Protein AF-A0A5J4RDK6-F1 (afdb_monomer_lite)

Structure (mmCIF, N/CA/C/O backbone):
data_AF-A0A5J4RDK6-F1
#
_entry.id   AF-A0A5J4RDK6-F1
#
loop_
_atom_site.group_PDB
_atom_site.id
_atom_site.type_symbol
_atom_site.label_atom_id
_atom_site.label_alt_id
_atom_site.label_comp_id
_atom_site.label_asym_id
_atom_site.label_entity_id
_atom_site.label_seq_id
_atom_site.pdbx_PDB_ins_code
_atom_site.Cartn_x
_atom_site.Cartn_y
_atom_site.Cartn_z
_atom_site.occupancy
_atom_site.B_iso_or_equiv
_atom_site.auth_seq_id
_atom_site.auth_comp_id
_atom_site.auth_asym_id
_atom_site.auth_atom_id
_atom_site.pdbx_PDB_model_num
ATOM 1 N N . MET A 1 1 ? -30.315 19.083 42.823 1.00 44.56 1 MET A N 1
ATOM 2 C CA . MET A 1 1 ? -30.381 17.693 42.323 1.00 44.56 1 MET A CA 1
ATOM 3 C C . MET A 1 1 ? -30.372 17.763 40.810 1.00 44.56 1 MET A C 1
ATOM 5 O O . MET A 1 1 ? -31.377 18.148 40.230 1.00 44.56 1 MET A O 1
ATOM 9 N N . GLN A 1 2 ? -29.218 17.539 40.188 1.00 46.56 2 GLN A N 1
ATOM 10 C CA . GLN A 1 2 ? -29.089 17.589 38.734 1.00 46.56 2 GLN A CA 1
ATOM 11 C C . GLN A 1 2 ? -29.606 16.255 38.181 1.00 46.56 2 GLN A C 1
ATOM 13 O O . GLN A 1 2 ? -29.149 15.194 38.602 1.00 46.56 2 GLN A O 1
ATOM 18 N N . LEU A 1 3 ? -30.628 16.302 37.327 1.00 51.19 3 LEU A N 1
ATOM 19 C CA . LEU A 1 3 ? -31.161 15.128 36.639 1.00 51.19 3 LEU A CA 1
ATOM 20 C C . LEU A 1 3 ? -30.128 14.683 35.597 1.00 51.19 3 LEU A C 1
ATOM 22 O O . LEU A 1 3 ? -30.128 15.175 34.477 1.00 51.19 3 LEU A O 1
ATOM 26 N N . ALA A 1 4 ? -29.213 13.799 35.988 1.00 56.88 4 ALA A N 1
ATOM 27 C CA . ALA A 1 4 ? -28.381 13.076 35.036 1.00 56.88 4 ALA A CA 1
ATOM 28 C C . ALA A 1 4 ? -29.213 11.920 34.453 1.00 56.88 4 ALA A C 1
ATOM 30 O O . ALA A 1 4 ? -29.606 11.001 35.184 1.00 56.88 4 ALA A O 1
ATOM 31 N N . GLU A 1 5 ? -29.513 12.002 33.157 1.00 59.97 5 GLU A N 1
ATOM 32 C CA . GLU A 1 5 ? -30.155 10.957 32.354 1.00 59.97 5 GLU A CA 1
ATOM 33 C C . GLU A 1 5 ? -29.170 9.796 32.150 1.00 59.97 5 GLU A C 1
ATOM 35 O O . GLU A 1 5 ? -28.528 9.674 31.115 1.00 59.97 5 GLU A O 1
ATOM 40 N N . LYS A 1 6 ? -28.988 8.961 33.177 1.00 59.84 6 LYS A N 1
ATOM 41 C CA . LYS A 1 6 ? -28.231 7.710 33.040 1.00 59.84 6 LYS A CA 1
ATOM 42 C C . LYS A 1 6 ? -29.154 6.629 32.488 1.00 59.84 6 LYS A C 1
ATOM 44 O O . LYS A 1 6 ? -30.172 6.334 33.121 1.00 59.84 6 LYS A O 1
ATOM 49 N N . ILE A 1 7 ? -28.791 6.015 31.360 1.00 62.56 7 ILE A N 1
ATOM 50 C CA . ILE A 1 7 ? -29.571 4.936 30.724 1.00 62.56 7 ILE A CA 1
ATOM 51 C C . ILE A 1 7 ? -29.775 3.760 31.691 1.00 62.56 7 ILE A C 1
ATOM 53 O O . ILE A 1 7 ? -30.868 3.199 31.756 1.00 62.56 7 ILE A O 1
ATOM 57 N N . SER A 1 8 ? -28.791 3.487 32.555 1.00 62.09 8 SER A N 1
ATOM 58 C CA . SER A 1 8 ? -28.865 2.469 33.613 1.00 62.09 8 SER A CA 1
ATOM 59 C C . SER A 1 8 ? -30.068 2.599 34.561 1.00 62.09 8 SER A C 1
ATOM 61 O O . SER A 1 8 ? -30.446 1.627 35.210 1.00 62.09 8 SER A O 1
ATOM 63 N N . ARG A 1 9 ? -30.705 3.775 34.640 1.00 63.72 9 ARG A N 1
ATOM 64 C CA . ARG A 1 9 ? -31.879 4.022 35.495 1.00 63.72 9 ARG A CA 1
ATOM 65 C C . ARG A 1 9 ? -33.208 3.642 34.844 1.00 63.72 9 ARG A C 1
ATOM 67 O O . ARG A 1 9 ? -34.232 3.680 35.524 1.00 63.72 9 ARG A O 1
ATOM 74 N N . TYR A 1 10 ? -33.212 3.294 33.561 1.00 67.31 10 TYR A N 1
ATOM 75 C CA . TYR A 1 10 ? -34.417 2.960 32.812 1.00 67.31 10 TYR A CA 1
ATOM 76 C C . TYR A 1 10 ? -34.466 1.454 32.543 1.00 67.31 10 TYR A C 1
ATOM 78 O O . TYR A 1 10 ? -34.128 0.991 31.458 1.00 67.31 10 TYR A O 1
ATOM 86 N N . GLU A 1 11 ? -34.930 0.686 33.534 1.00 66.75 11 GLU A N 1
ATOM 87 C CA . GLU A 1 11 ? -35.087 -0.780 33.458 1.00 66.75 11 GLU A CA 1
ATOM 88 C C . GLU A 1 11 ? -35.824 -1.233 32.187 1.00 66.75 11 GLU A C 1
ATOM 90 O O . GLU A 1 11 ? -35.453 -2.229 31.571 1.00 66.75 11 GLU A O 1
ATOM 95 N N . VAL A 1 12 ? -36.816 -0.457 31.736 1.00 68.31 12 VAL A N 1
ATOM 96 C CA . VAL A 1 12 ? -37.545 -0.726 30.489 1.00 68.31 12 VAL A CA 1
ATOM 97 C C . VAL A 1 12 ? -36.615 -0.691 29.278 1.00 68.31 12 VAL A C 1
ATOM 99 O O . VAL A 1 12 ? -36.682 -1.596 28.462 1.00 68.31 12 VAL A O 1
ATOM 102 N N . LEU A 1 13 ? -35.719 0.295 29.159 1.00 65.56 13 LEU A N 1
ATOM 103 C CA . LEU A 1 13 ? -34.784 0.372 28.027 1.00 65.56 13 LEU A CA 1
ATOM 104 C C . LEU A 1 13 ? -33.792 -0.798 28.035 1.00 65.56 13 LEU A C 1
ATOM 106 O O . LEU A 1 13 ? -33.527 -1.365 26.980 1.00 65.56 13 LEU A O 1
ATOM 110 N N . ASN A 1 14 ? -33.336 -1.211 29.221 1.00 64.50 14 ASN A N 1
ATOM 111 C CA . ASN A 1 14 ? -32.403 -2.332 29.380 1.00 64.50 14 ASN A CA 1
ATOM 112 C C . ASN A 1 14 ? -33.049 -3.710 29.146 1.00 64.50 14 ASN A C 1
ATOM 114 O O . ASN A 1 14 ? -32.341 -4.682 28.913 1.00 64.50 14 ASN A O 1
ATOM 118 N N . THR A 1 15 ? -34.380 -3.818 29.224 1.00 74.38 15 THR A N 1
ATOM 119 C CA . THR A 1 15 ? -35.121 -5.087 29.065 1.00 74.38 15 THR A CA 1
ATOM 120 C C . THR A 1 15 ? -35.936 -5.167 27.772 1.00 74.38 15 THR A C 1
ATOM 122 O O . THR A 1 15 ? -36.472 -6.225 27.448 1.00 74.38 15 THR A O 1
ATOM 125 N N . TYR A 1 16 ? -36.034 -4.071 27.011 1.00 73.00 16 TYR A N 1
ATOM 126 C CA . TYR A 1 16 ? -36.854 -3.992 25.797 1.00 73.00 16 TYR A CA 1
ATOM 127 C C . TYR A 1 16 ? -36.255 -4.744 24.599 1.00 73.00 16 TYR A C 1
ATOM 129 O O . TYR A 1 16 ? -36.970 -5.076 23.654 1.00 73.00 16 TYR A O 1
ATOM 137 N N . THR A 1 17 ? -34.943 -4.992 24.599 1.00 74.19 17 THR A N 1
ATOM 138 C CA . THR A 1 17 ? -34.217 -5.547 23.451 1.00 74.19 17 THR A CA 1
ATOM 139 C C . THR A 1 17 ? -32.909 -6.220 23.864 1.00 74.19 17 THR A C 1
ATOM 141 O O . THR A 1 17 ? -32.392 -5.963 24.944 1.00 74.19 17 THR A O 1
ATOM 144 N N . ASN A 1 18 ? -32.357 -7.044 22.967 1.00 79.31 18 ASN A N 1
ATOM 145 C CA . ASN A 1 18 ? -31.086 -7.755 23.147 1.00 79.31 18 ASN A CA 1
ATOM 146 C C . ASN A 1 18 ? -29.986 -7.279 22.172 1.00 79.31 18 ASN A C 1
ATOM 148 O O . ASN A 1 18 ? -28.971 -7.962 22.023 1.00 79.31 18 ASN A O 1
ATOM 152 N N . PHE A 1 19 ? -30.186 -6.174 21.440 1.00 82.25 19 PHE A N 1
ATOM 153 C CA . PHE A 1 19 ? -29.098 -5.600 20.636 1.00 82.25 19 PHE A CA 1
ATOM 154 C C . PHE A 1 19 ? -28.111 -4.862 21.545 1.00 82.25 19 PHE A C 1
ATOM 156 O O . PHE A 1 19 ? -28.526 -4.214 22.501 1.00 82.25 19 PHE A O 1
ATOM 163 N N . LYS A 1 20 ? -26.817 -4.929 21.218 1.00 87.81 20 LYS A N 1
ATOM 164 C CA . LYS A 1 20 ? -25.788 -4.138 21.900 1.00 87.81 20 LYS A CA 1
ATOM 165 C C . LYS A 1 20 ? -25.897 -2.672 21.499 1.00 87.81 20 LYS A C 1
ATOM 167 O O . LYS A 1 20 ? -25.919 -2.369 20.302 1.00 87.81 20 LYS A O 1
ATOM 172 N N . LEU A 1 21 ? -25.918 -1.766 22.469 1.00 89.31 21 LEU A N 1
ATOM 173 C CA . LEU A 1 21 ? -25.815 -0.337 22.209 1.00 89.31 21 LEU A CA 1
ATOM 174 C C . LEU A 1 21 ? -24.336 0.060 22.147 1.00 89.31 21 LEU A C 1
ATOM 176 O O . LEU A 1 21 ? -23.630 0.037 23.154 1.00 89.31 21 LEU A O 1
ATOM 180 N N . GLY A 1 22 ? -23.868 0.398 20.944 1.00 93.44 22 GLY A N 1
ATOM 181 C CA . GLY A 1 22 ? -22.464 0.714 20.687 1.00 93.44 22 GLY A CA 1
ATOM 182 C C . GLY A 1 22 ? -22.150 2.212 20.599 1.00 93.44 22 GLY A C 1
ATOM 183 O O . GLY A 1 22 ? -23.011 3.004 20.213 1.00 93.44 22 GLY A O 1
ATOM 184 N N . ILE A 1 23 ? -20.898 2.596 20.879 1.00 96.12 23 ILE A N 1
ATOM 185 C CA . ILE A 1 23 ? -20.383 3.965 20.678 1.00 96.12 23 ILE A CA 1
ATOM 186 C C . ILE A 1 23 ? -18.990 3.997 20.032 1.00 96.12 23 ILE A C 1
ATOM 188 O O . ILE A 1 23 ? -18.112 3.189 20.329 1.00 96.12 23 ILE A O 1
ATOM 192 N N . GLY A 1 24 ? -18.770 4.970 19.145 1.00 97.75 24 GLY A N 1
ATOM 193 C CA . GLY A 1 24 ? -17.439 5.309 18.648 1.00 97.75 24 GLY A CA 1
ATOM 194 C C . GLY A 1 24 ? -16.679 6.171 19.655 1.00 97.75 24 GLY A C 1
ATOM 195 O O . GLY A 1 24 ? -17.188 7.212 20.068 1.00 97.75 24 GLY A O 1
ATOM 196 N N . ILE A 1 25 ? -15.464 5.765 20.018 1.00 97.88 25 ILE A N 1
ATOM 197 C CA . ILE A 1 25 ? -14.633 6.466 21.001 1.00 97.88 25 ILE A CA 1
ATOM 198 C C . ILE A 1 25 ? -13.276 6.877 20.436 1.00 97.88 25 ILE A C 1
ATOM 200 O O . ILE A 1 25 ? -12.744 6.271 19.498 1.00 97.88 25 ILE A O 1
ATOM 204 N N . ASP A 1 26 ? -12.683 7.880 21.075 1.00 97.25 26 ASP A N 1
ATOM 205 C CA . ASP A 1 26 ? -11.243 8.097 21.021 1.00 97.25 26 ASP A CA 1
ATOM 206 C C . ASP A 1 26 ? -10.551 7.288 22.131 1.00 97.25 26 ASP A C 1
ATOM 208 O O . ASP A 1 26 ? -11.022 7.251 23.270 1.00 97.25 26 ASP A O 1
ATOM 212 N N . LEU A 1 27 ? -9.439 6.627 21.794 1.00 97.44 27 LEU A N 1
ATOM 213 C CA . LEU A 1 27 ? -8.721 5.761 22.735 1.00 97.44 27 LEU A CA 1
ATOM 214 C C . LEU A 1 27 ? -8.094 6.580 23.865 1.00 97.44 27 LEU A C 1
ATOM 216 O O . LEU A 1 27 ? -8.230 6.211 25.028 1.00 97.44 27 LEU A O 1
ATOM 220 N N . THR A 1 28 ? -7.435 7.692 23.536 1.00 96.75 28 THR A N 1
ATOM 221 C CA . THR A 1 28 ? -6.739 8.531 24.517 1.00 96.75 28 THR A CA 1
ATOM 222 C C . THR A 1 28 ? -7.735 9.146 25.493 1.00 96.75 28 THR A C 1
ATOM 224 O O . THR A 1 28 ? -7.532 9.054 26.701 1.00 96.75 28 THR A O 1
ATOM 227 N N . LEU A 1 29 ? -8.863 9.673 25.003 1.00 97.69 29 LEU A N 1
ATOM 228 C CA . LEU A 1 29 ? -9.927 10.181 25.874 1.00 97.69 29 LEU A CA 1
ATOM 229 C C . LEU A 1 29 ? -10.469 9.100 26.814 1.00 97.69 29 LEU A C 1
ATOM 231 O O . LEU A 1 29 ? -10.629 9.365 28.001 1.00 97.69 29 LEU A O 1
ATOM 235 N N . TYR A 1 30 ? -10.713 7.881 26.327 1.00 97.81 30 TYR A N 1
ATOM 236 C CA . TYR A 1 30 ? -11.188 6.793 27.185 1.00 97.81 30 TYR A CA 1
ATOM 237 C C . TYR A 1 30 ? -10.164 6.404 28.266 1.00 97.81 30 TYR A C 1
ATOM 239 O O . TYR A 1 30 ? -10.526 6.169 29.424 1.00 97.81 30 TYR A O 1
ATOM 247 N N . MET A 1 31 ? -8.876 6.364 27.923 1.00 97.50 31 MET A N 1
ATOM 248 C CA . MET A 1 31 ? -7.827 5.980 28.870 1.00 97.50 31 MET A CA 1
ATOM 249 C C . MET A 1 31 ? -7.538 7.078 29.903 1.00 97.50 31 MET A C 1
ATOM 251 O O . MET A 1 31 ? -7.372 6.780 31.086 1.00 97.50 31 MET A O 1
ATOM 255 N N . GLU A 1 32 ? -7.543 8.347 29.496 1.00 97.81 32 GLU A N 1
ATOM 256 C CA . GLU A 1 32 ? -7.023 9.450 30.314 1.00 97.81 32 GLU A CA 1
ATOM 257 C C . GLU A 1 32 ? -8.110 10.315 30.967 1.00 97.81 32 GLU A C 1
ATOM 259 O O . GLU A 1 32 ? -7.858 10.929 32.003 1.00 97.81 32 GLU A O 1
ATOM 264 N N . ASN A 1 33 ? -9.331 10.349 30.423 1.00 98.31 33 ASN A N 1
ATOM 265 C CA . ASN A 1 33 ? -10.423 11.162 30.958 1.00 98.31 33 ASN A CA 1
ATOM 266 C C . ASN A 1 33 ? -11.443 10.293 31.711 1.00 98.31 33 ASN A C 1
ATOM 268 O O . ASN A 1 33 ? -12.191 9.513 31.121 1.00 98.31 33 ASN A O 1
ATOM 272 N N . GLU A 1 34 ? -11.473 10.440 33.037 1.00 97.38 34 GLU A N 1
ATOM 273 C CA . GLU A 1 34 ? -12.354 9.661 33.909 1.00 97.38 34 GLU A CA 1
ATOM 274 C C . GLU A 1 34 ? -13.842 9.915 33.650 1.00 97.38 34 GLU A C 1
ATOM 276 O O . GLU A 1 34 ? -14.599 8.952 33.559 1.00 97.38 34 GLU A O 1
ATOM 281 N N . ASP A 1 35 ? -14.259 11.167 33.457 1.00 96.81 35 ASP A N 1
ATOM 282 C CA . ASP A 1 35 ? -15.664 11.496 33.193 1.00 96.81 35 ASP A CA 1
ATOM 283 C C . ASP A 1 35 ? -16.135 10.910 31.856 1.00 96.81 35 ASP A C 1
ATOM 285 O O . ASP A 1 35 ? -17.203 10.300 31.784 1.00 96.81 35 ASP A O 1
ATOM 289 N N . TYR A 1 36 ? -15.317 11.031 30.804 1.00 97.38 36 TYR A N 1
ATOM 290 C CA . TYR A 1 36 ? -15.597 10.447 29.490 1.00 97.38 36 TYR A CA 1
ATOM 291 C C . TYR A 1 36 ? -15.743 8.927 29.589 1.00 97.38 36 TYR A C 1
ATOM 293 O O . TYR A 1 36 ? -16.723 8.356 29.110 1.00 97.38 36 TYR A O 1
ATOM 301 N N . ARG A 1 37 ? -14.793 8.271 30.263 1.00 97.12 37 ARG A N 1
ATOM 302 C CA . ARG A 1 37 ? -14.818 6.824 30.480 1.00 97.12 37 ARG A CA 1
ATOM 303 C C . ARG A 1 37 ? -16.037 6.383 31.286 1.00 97.12 37 ARG A C 1
ATOM 305 O O . ARG A 1 37 ? -16.673 5.405 30.916 1.00 97.12 37 ARG A O 1
ATOM 312 N N . ASN A 1 38 ? -16.393 7.103 32.348 1.00 95.38 38 ASN A N 1
ATOM 313 C CA . ASN A 1 38 ? -17.558 6.776 33.169 1.00 95.38 38 ASN A CA 1
ATOM 314 C C . ASN A 1 38 ? -18.858 6.893 32.364 1.00 95.38 38 ASN A C 1
ATOM 316 O O . ASN A 1 38 ? -19.715 6.020 32.462 1.00 95.38 38 ASN A O 1
ATOM 320 N N . ILE A 1 39 ? -18.986 7.913 31.509 1.00 93.88 39 ILE A N 1
ATOM 321 C CA . ILE A 1 39 ? -20.135 8.039 30.603 1.00 93.88 39 ILE A CA 1
ATOM 322 C C . ILE A 1 39 ? -20.202 6.847 29.644 1.00 93.88 39 ILE A C 1
ATOM 324 O O . ILE A 1 39 ? -21.284 6.292 29.462 1.00 93.88 39 ILE A O 1
ATOM 328 N N . VAL A 1 40 ? -19.076 6.439 29.052 1.00 95.62 40 VAL A N 1
ATOM 329 C CA . VAL A 1 40 ? -19.034 5.273 28.156 1.00 95.62 40 VAL A CA 1
ATOM 330 C C . VAL A 1 40 ? -19.459 4.006 28.904 1.00 95.62 40 VAL A C 1
ATOM 332 O O . VAL A 1 40 ? -20.374 3.313 28.467 1.00 95.62 40 VAL A O 1
ATOM 335 N N . ASN A 1 41 ? -18.861 3.754 30.068 1.00 94.75 41 ASN A N 1
ATOM 336 C CA . ASN A 1 41 ? -19.087 2.532 30.835 1.00 94.75 41 ASN A CA 1
ATOM 337 C C . ASN A 1 41 ? -20.520 2.395 31.356 1.00 94.75 41 ASN A C 1
ATOM 339 O O . ASN A 1 41 ? -21.036 1.291 31.473 1.00 94.75 41 ASN A O 1
ATOM 343 N N . GLU A 1 42 ? -21.167 3.506 31.699 1.00 90.94 42 GLU A N 1
ATOM 344 C CA . GLU A 1 42 ? -22.512 3.484 32.279 1.00 90.94 42 GLU A CA 1
ATOM 345 C C . GLU A 1 42 ? -23.639 3.364 31.244 1.00 90.94 42 GLU A C 1
ATOM 347 O O . GLU A 1 42 ? -24.787 3.138 31.638 1.00 90.94 42 GLU A O 1
ATOM 352 N N . ASN A 1 43 ? -23.349 3.578 29.955 1.00 89.25 43 ASN A N 1
ATOM 353 C CA . ASN A 1 43 ? -24.382 3.784 28.935 1.00 89.25 43 ASN A CA 1
ATOM 354 C C . ASN A 1 43 ? -24.251 2.897 27.685 1.00 89.25 43 ASN A C 1
ATOM 356 O O . ASN A 1 43 ? -25.167 2.925 26.864 1.00 89.25 43 ASN A O 1
ATOM 360 N N . PHE A 1 44 ? -23.163 2.137 27.514 1.00 91.75 44 PHE A N 1
ATOM 361 C CA . PHE A 1 44 ? -22.906 1.362 26.293 1.00 91.75 44 PHE A CA 1
ATOM 362 C C . PHE A 1 44 ? -22.376 -0.048 26.586 1.00 91.75 44 PHE A C 1
ATOM 364 O O . PHE A 1 44 ? -21.690 -0.268 27.580 1.00 91.75 44 PHE A O 1
ATOM 371 N N . ASP A 1 45 ? -22.653 -0.986 25.675 1.00 91.31 45 ASP A N 1
ATOM 372 C CA . ASP A 1 45 ? -22.247 -2.401 25.766 1.00 91.31 45 ASP A CA 1
ATOM 373 C C . ASP A 1 45 ? -21.020 -2.726 24.894 1.00 91.31 45 ASP A C 1
ATOM 375 O O . ASP A 1 45 ? -20.301 -3.712 25.099 1.00 91.31 45 ASP A O 1
ATOM 379 N N . GLU A 1 46 ? -20.808 -1.926 23.849 1.00 95.12 46 GLU A N 1
ATOM 380 C CA . GLU A 1 46 ? -19.777 -2.146 22.841 1.00 95.12 46 GLU A CA 1
ATOM 381 C C . GLU A 1 46 ? -19.142 -0.822 22.419 1.00 95.12 46 GLU A C 1
ATOM 383 O O . GLU A 1 46 ? -19.811 0.204 22.297 1.00 95.12 46 GLU A O 1
ATOM 388 N N . ILE A 1 47 ? -17.837 -0.829 22.170 1.00 97.62 47 ILE A N 1
ATOM 389 C CA . ILE A 1 47 ? -17.130 0.343 21.660 1.00 97.62 47 ILE A CA 1
ATOM 390 C C . ILE A 1 47 ? -16.511 0.061 20.299 1.00 97.62 47 ILE A C 1
ATOM 392 O O . ILE A 1 47 ? -16.207 -1.075 19.942 1.00 97.62 47 ILE A O 1
ATOM 396 N N . THR A 1 48 ? -16.292 1.121 19.531 1.00 97.94 48 THR A N 1
ATOM 397 C CA . THR A 1 48 ? -15.478 1.110 18.313 1.00 97.94 48 THR A CA 1
ATOM 398 C C . THR A 1 48 ? -14.426 2.205 18.417 1.00 97.94 48 THR A C 1
ATOM 400 O O . THR A 1 48 ? -14.755 3.358 18.682 1.00 97.94 48 THR A O 1
ATOM 403 N N . VAL A 1 49 ? -13.155 1.879 18.185 1.00 97.19 49 VAL A N 1
ATOM 404 C CA . VAL A 1 49 ? -12.068 2.863 18.278 1.00 97.19 49 VAL A CA 1
ATOM 405 C C . VAL A 1 49 ? -11.923 3.639 16.971 1.00 97.19 49 VAL A C 1
ATOM 407 O O . VAL A 1 49 ? -11.794 3.057 15.895 1.00 97.19 49 VAL A O 1
ATOM 410 N N . GLY A 1 50 ? -11.880 4.969 17.060 1.00 94.25 50 GLY A N 1
ATOM 411 C CA . GLY A 1 50 ? -11.849 5.842 15.887 1.00 94.25 50 GLY A CA 1
ATOM 412 C C . GLY A 1 50 ? -10.573 5.761 15.037 1.00 94.25 50 GLY A C 1
ATOM 413 O O . GLY A 1 50 ? -10.646 5.999 13.832 1.00 94.25 50 GLY A O 1
ATOM 414 N N . TYR A 1 51 ? -9.410 5.431 15.612 1.00 95.75 51 TYR A N 1
ATOM 415 C CA . TYR A 1 51 ? -8.122 5.447 14.891 1.00 95.75 51 TYR A CA 1
ATOM 416 C C . TYR A 1 51 ? -7.195 4.271 15.209 1.00 95.75 51 TYR A C 1
ATOM 418 O O . TYR A 1 51 ? -6.710 3.621 14.288 1.00 95.75 51 TYR A O 1
ATOM 426 N N . HIS A 1 52 ? -6.964 3.978 16.489 1.00 96.81 52 HIS A N 1
ATOM 427 C CA . HIS A 1 52 ? -5.871 3.104 16.933 1.00 96.81 52 HIS A CA 1
ATOM 428 C C . HIS A 1 52 ? -5.982 1.630 16.509 1.00 96.81 52 HIS A C 1
ATOM 430 O O . HIS A 1 52 ? -5.012 0.905 16.646 1.00 96.81 52 HIS A O 1
ATOM 436 N N . MET A 1 53 ? -7.119 1.195 15.955 1.00 97.06 53 MET A N 1
ATOM 437 C CA . MET A 1 53 ? -7.298 -0.150 15.384 1.00 97.06 53 MET A CA 1
ATOM 438 C C . MET A 1 53 ? -7.285 -0.169 13.844 1.00 97.06 53 MET A C 1
ATOM 440 O O . MET A 1 53 ? -7.591 -1.189 13.228 1.00 97.06 53 MET A O 1
ATOM 444 N N . LYS A 1 54 ? -6.949 0.953 13.195 1.00 97.38 54 LYS A N 1
ATOM 445 C CA . LYS A 1 54 ? -6.769 1.032 11.738 1.00 97.38 54 LYS A CA 1
ATOM 446 C C . LYS A 1 54 ? -5.366 0.580 11.353 1.00 97.38 54 LYS A C 1
ATOM 448 O O . LYS A 1 54 ? -4.418 0.759 12.115 1.00 97.38 54 LYS A O 1
ATOM 453 N N . HIS A 1 55 ? -5.214 0.077 10.128 1.00 96.88 55 HIS A N 1
ATOM 454 C CA . HIS A 1 55 ? -3.930 -0.407 9.611 1.00 96.88 55 HIS A CA 1
ATOM 455 C C . HIS A 1 55 ? -2.774 0.588 9.814 1.00 96.88 55 HIS A C 1
ATOM 457 O O . HIS A 1 55 ? -1.678 0.181 10.177 1.00 96.88 55 HIS A O 1
ATOM 463 N N . GLY A 1 56 ? -2.985 1.887 9.587 1.00 95.88 56 GLY A N 1
ATOM 464 C CA . GLY A 1 56 ? -1.940 2.904 9.744 1.00 95.88 56 GLY A CA 1
ATOM 465 C C . GLY A 1 56 ? -1.452 3.094 11.185 1.00 95.88 56 GLY A C 1
ATOM 466 O O . GLY A 1 56 ? -0.311 3.494 11.381 1.00 95.88 56 GLY A O 1
ATOM 467 N N . ALA A 1 57 ? -2.287 2.786 12.182 1.00 95.94 57 ALA A N 1
ATOM 468 C CA . ALA A 1 57 ? -1.904 2.806 13.593 1.00 95.94 57 ALA A CA 1
ATOM 469 C C . ALA A 1 57 ? -1.285 1.473 14.045 1.00 95.94 57 ALA A C 1
ATOM 471 O O . ALA A 1 57 ? -0.381 1.467 14.878 1.00 95.94 57 ALA A O 1
ATOM 472 N N . MET A 1 58 ? -1.764 0.361 13.476 1.00 97.06 58 MET A N 1
ATOM 473 C CA . MET A 1 58 ? -1.363 -0.993 13.861 1.00 97.06 58 MET A CA 1
ATOM 474 C C . MET A 1 58 ? -0.076 -1.471 13.194 1.00 97.06 58 MET A C 1
ATOM 476 O O . MET A 1 58 ? 0.623 -2.265 13.802 1.00 97.06 58 MET A O 1
ATOM 480 N N . VAL A 1 59 ? 0.243 -1.040 11.970 1.00 95.81 59 VAL A N 1
ATOM 481 C CA . VAL A 1 59 ? 1.382 -1.558 11.190 1.00 95.81 59 VAL A CA 1
ATOM 482 C C . VAL A 1 59 ? 2.342 -0.423 10.865 1.00 95.81 59 VAL A C 1
ATOM 484 O O . VAL A 1 59 ? 1.964 0.547 10.197 1.00 95.81 59 VAL A O 1
ATOM 487 N N . ASN A 1 60 ? 3.597 -0.536 11.298 1.00 91.06 60 ASN A N 1
ATOM 488 C CA . ASN A 1 60 ? 4.625 0.446 10.957 1.00 91.06 60 ASN A CA 1
ATOM 489 C C . ASN A 1 60 ? 5.266 0.167 9.580 1.00 91.06 60 ASN A C 1
ATOM 491 O O . ASN A 1 60 ? 4.921 -0.782 8.883 1.00 91.06 60 ASN A O 1
ATOM 495 N N . SER A 1 61 ? 6.193 1.024 9.142 1.00 88.25 61 SER A N 1
ATOM 496 C CA . SER A 1 61 ? 6.850 0.883 7.831 1.00 88.25 61 SER A CA 1
ATOM 497 C C . SER A 1 61 ? 7.781 -0.333 7.708 1.00 88.25 61 SER A C 1
ATOM 499 O O . SER A 1 61 ? 8.267 -0.603 6.614 1.00 88.25 61 SER A O 1
ATOM 501 N N . LYS A 1 62 ? 8.035 -1.050 8.808 1.00 87.00 62 LYS A N 1
ATOM 502 C CA . LYS A 1 62 ? 8.911 -2.223 8.905 1.00 87.00 62 LYS A CA 1
ATOM 503 C C . LYS A 1 62 ? 8.143 -3.528 9.150 1.00 87.00 62 LYS A C 1
ATOM 505 O O . LYS A 1 62 ? 8.764 -4.487 9.587 1.00 87.00 62 LYS A O 1
ATOM 510 N N . GLU A 1 63 ? 6.830 -3.559 8.900 1.00 89.44 63 GLU A N 1
ATOM 511 C CA . GLU A 1 63 ? 5.950 -4.719 9.160 1.00 89.44 63 GLU A CA 1
ATOM 512 C C . GLU A 1 63 ? 5.686 -5.021 10.646 1.00 89.44 63 GLU A C 1
ATOM 514 O O . GLU A 1 63 ? 4.988 -5.975 10.980 1.00 89.44 63 GLU A O 1
ATOM 519 N N . GLU A 1 64 ? 6.184 -4.208 11.576 1.00 94.00 64 GLU A N 1
ATOM 520 C CA . GLU A 1 64 ? 5.989 -4.484 12.998 1.00 94.00 64 GLU A CA 1
ATOM 521 C C . GLU A 1 64 ? 4.595 -4.025 13.445 1.00 94.00 64 GLU A C 1
ATOM 523 O O . GLU A 1 64 ? 4.137 -2.923 13.107 1.00 94.00 64 GLU A O 1
ATOM 528 N N . LEU A 1 65 ? 3.936 -4.875 14.236 1.00 95.69 65 LEU A N 1
ATOM 529 C CA . LEU A 1 65 ? 2.608 -4.615 14.779 1.00 95.69 65 LEU A CA 1
ATOM 530 C C . LEU A 1 65 ? 2.684 -3.857 16.109 1.00 95.69 65 LEU A C 1
ATOM 532 O O . LEU A 1 65 ? 3.391 -4.265 17.031 1.00 95.69 65 LEU A O 1
ATOM 536 N N . ASN A 1 66 ? 1.915 -2.778 16.229 1.00 95.81 66 ASN A N 1
ATOM 537 C CA . ASN A 1 66 ? 1.818 -1.963 17.434 1.00 95.81 66 ASN A CA 1
ATOM 538 C C . ASN A 1 66 ? 0.548 -2.295 18.228 1.00 95.81 66 ASN A C 1
ATOM 540 O O . ASN A 1 66 ? -0.491 -1.658 18.059 1.00 95.81 66 ASN A O 1
ATOM 544 N N . PHE A 1 67 ? 0.643 -3.288 19.111 1.00 96.19 67 PHE A N 1
ATOM 545 C CA . PHE A 1 67 ? -0.478 -3.706 19.954 1.00 96.19 67 PHE A CA 1
ATOM 546 C C . PHE A 1 67 ? -0.592 -2.940 21.277 1.00 96.19 67 PHE A C 1
ATOM 548 O O . PHE A 1 67 ? -1.670 -2.906 21.854 1.00 96.19 67 PHE A O 1
ATOM 555 N N . GLY A 1 68 ? 0.463 -2.259 21.740 1.00 96.94 68 GLY A N 1
ATOM 556 C CA . GLY A 1 68 ? 0.550 -1.773 23.125 1.00 96.94 68 GLY A CA 1
ATOM 557 C C . GLY A 1 68 ? -0.635 -0.916 23.593 1.00 96.94 68 GLY A C 1
ATOM 558 O O . GLY A 1 68 ? -1.205 -1.176 24.650 1.00 96.94 68 GLY A O 1
ATOM 559 N N . SER A 1 69 ? -1.045 0.086 22.809 1.00 95.69 69 SER A N 1
ATOM 560 C CA . SER A 1 69 ? -2.184 0.944 23.176 1.00 95.69 69 SER A CA 1
ATOM 561 C C . SER A 1 69 ? -3.530 0.223 23.089 1.00 95.69 69 SER A C 1
ATOM 563 O O . SER A 1 69 ? -4.420 0.503 23.889 1.00 95.69 69 SER A O 1
ATOM 565 N N . VAL A 1 70 ? -3.694 -0.681 22.119 1.00 96.50 70 VAL A N 1
ATOM 566 C CA . VAL A 1 70 ? -4.945 -1.426 21.925 1.00 96.50 70 VAL A CA 1
ATOM 567 C C . VAL A 1 70 ? -5.095 -2.501 22.997 1.00 96.50 70 VAL A C 1
ATOM 569 O O . VAL A 1 70 ? -6.175 -2.619 23.559 1.00 96.50 70 VAL A O 1
ATOM 572 N N . ASP A 1 71 ? -4.024 -3.206 23.353 1.00 97.56 71 ASP A N 1
ATOM 573 C CA . ASP A 1 71 ? -4.024 -4.196 24.434 1.00 97.56 71 ASP A CA 1
ATOM 574 C C . ASP A 1 71 ? -4.380 -3.540 25.773 1.00 97.56 71 ASP A C 1
ATOM 576 O O . ASP A 1 71 ? -5.297 -3.990 26.455 1.00 97.56 71 ASP A O 1
ATOM 580 N N . ALA A 1 72 ? -3.759 -2.400 26.099 1.00 97.50 72 ALA A N 1
ATOM 581 C CA . ALA A 1 72 ? -4.088 -1.651 27.313 1.00 97.50 72 ALA A CA 1
ATOM 582 C C . ALA A 1 72 ? -5.557 -1.186 27.349 1.00 97.50 72 ALA A C 1
ATOM 584 O O . ALA A 1 72 ? -6.183 -1.154 28.412 1.00 97.50 72 ALA A O 1
ATOM 585 N N . LEU A 1 73 ? -6.123 -0.827 26.191 1.00 97.12 73 LEU A N 1
ATOM 586 C CA . LEU A 1 73 ? -7.544 -0.508 26.075 1.00 97.12 73 LEU A CA 1
ATOM 587 C C . LEU A 1 73 ? -8.415 -1.751 26.314 1.00 97.12 73 LEU A C 1
ATOM 589 O O . LEU A 1 73 ? -9.402 -1.660 27.043 1.00 97.12 73 LEU A O 1
ATOM 593 N N . LEU A 1 74 ? -8.072 -2.892 25.710 1.00 96.62 74 LEU A N 1
ATOM 594 C CA . LEU A 1 74 ? -8.820 -4.144 25.857 1.00 96.62 74 LEU A CA 1
ATOM 595 C C . LEU A 1 74 ? -8.841 -4.625 27.311 1.00 96.62 74 LEU A C 1
ATOM 597 O O . LEU A 1 74 ? -9.909 -4.994 27.798 1.00 96.62 74 LEU A O 1
ATOM 601 N N . ASP A 1 75 ? -7.715 -4.534 28.019 1.00 96.69 75 ASP A N 1
ATOM 602 C CA . ASP A 1 75 ? -7.637 -4.842 29.450 1.00 96.69 75 ASP A CA 1
ATOM 603 C C . ASP A 1 75 ? -8.604 -3.960 30.253 1.00 96.69 75 ASP A C 1
ATOM 605 O O . ASP A 1 75 ? -9.424 -4.450 31.035 1.00 96.69 75 ASP A O 1
ATOM 609 N N . ARG A 1 76 ? -8.581 -2.645 29.997 1.00 95.62 76 ARG A N 1
ATOM 610 C CA . ARG A 1 76 ? -9.435 -1.677 30.698 1.00 95.62 76 ARG A CA 1
ATOM 611 C C . ARG A 1 76 ? -10.923 -1.851 30.389 1.00 95.62 76 ARG A C 1
ATOM 613 O O . ARG A 1 76 ? -11.761 -1.585 31.249 1.00 95.62 76 ARG A O 1
ATOM 620 N N . LEU A 1 77 ? -11.271 -2.256 29.170 1.00 95.31 77 LEU A N 1
ATOM 621 C CA . LEU A 1 77 ? -12.653 -2.559 28.781 1.00 95.31 77 LEU A CA 1
ATOM 622 C C . LEU A 1 77 ? -13.141 -3.867 29.407 1.00 95.31 77 LEU A C 1
ATOM 624 O O . LEU A 1 77 ? -14.294 -3.936 29.833 1.00 95.31 77 LEU A O 1
ATOM 628 N N . GLY A 1 78 ? -12.257 -4.863 29.531 1.00 93.12 78 GLY A N 1
ATOM 629 C CA . GLY A 1 78 ? -12.542 -6.123 30.213 1.00 93.12 78 GLY A CA 1
ATOM 630 C C . GLY A 1 78 ? -12.964 -5.920 31.670 1.00 93.12 78 GLY A C 1
ATOM 631 O O . GLY A 1 78 ? -13.941 -6.521 32.111 1.00 93.12 78 GLY A O 1
ATOM 632 N N . GLU A 1 79 ? -12.304 -5.009 32.393 1.00 93.06 79 GLU A N 1
ATOM 633 C CA . GLU A 1 79 ? -12.684 -4.624 33.765 1.00 93.06 79 GLU A CA 1
ATOM 634 C C . GLU A 1 79 ? -14.084 -3.993 33.855 1.00 93.06 79 GLU A C 1
ATOM 636 O O . GLU A 1 79 ? -14.759 -4.121 34.877 1.00 93.06 79 GLU A O 1
ATOM 641 N N . ALA A 1 80 ? -14.520 -3.308 32.796 1.00 92.88 80 ALA A N 1
ATOM 642 C CA . ALA A 1 80 ? -15.800 -2.609 32.734 1.00 92.88 80 ALA A CA 1
ATOM 643 C C . ALA A 1 80 ? -16.927 -3.447 32.096 1.00 92.88 80 ALA A C 1
ATOM 645 O O . ALA A 1 80 ? -18.074 -3.008 32.076 1.00 92.88 80 ALA A O 1
ATOM 646 N N . GLY A 1 81 ? -16.624 -4.647 31.588 1.00 93.38 81 GLY A N 1
ATOM 647 C CA . GLY A 1 81 ? -17.596 -5.526 30.934 1.00 93.38 81 GLY A CA 1
ATOM 648 C C . GLY A 1 81 ? -18.023 -5.082 29.530 1.00 93.38 81 GLY A C 1
ATOM 649 O O . GLY A 1 81 ? -19.005 -5.613 29.012 1.00 93.38 81 GLY A O 1
ATOM 650 N N . LEU A 1 82 ? -17.304 -4.142 28.903 1.00 94.81 82 LEU A N 1
ATOM 651 C CA . LEU A 1 82 ? -17.589 -3.700 27.536 1.00 94.81 82 LEU A CA 1
ATOM 652 C C . LEU A 1 82 ? -16.903 -4.597 26.508 1.00 94.81 82 LEU A C 1
ATOM 654 O O . LEU A 1 82 ? -15.814 -5.131 26.720 1.00 94.81 82 LEU A O 1
ATOM 658 N N . THR A 1 83 ? -17.534 -4.711 25.345 1.00 95.19 83 THR A N 1
ATOM 659 C CA . THR A 1 83 ? -16.980 -5.414 24.182 1.00 95.19 83 THR A CA 1
ATOM 660 C C . THR A 1 83 ? -16.434 -4.441 23.135 1.00 95.19 83 THR A C 1
ATOM 662 O O . THR A 1 83 ? -16.718 -3.247 23.177 1.00 95.19 83 THR A O 1
ATOM 665 N N . VAL A 1 84 ? -15.632 -4.936 22.188 1.00 96.75 84 VAL A N 1
ATOM 666 C CA . VAL A 1 84 ? -15.061 -4.123 21.102 1.00 96.75 84 VAL A CA 1
ATOM 667 C C . VAL A 1 84 ? -15.519 -4.639 19.750 1.00 96.75 84 VAL A C 1
ATOM 669 O O . VAL A 1 84 ? -15.338 -5.815 19.435 1.00 96.75 84 VAL A O 1
ATOM 672 N N . TYR A 1 85 ? -16.022 -3.732 18.919 1.00 97.06 85 TYR A N 1
ATOM 673 C CA . TYR A 1 85 ? -16.174 -3.951 17.490 1.00 97.06 85 TYR A CA 1
ATOM 674 C C . TYR A 1 85 ? -14.923 -3.443 16.758 1.00 97.06 85 TYR A C 1
ATOM 676 O O . TYR A 1 85 ? -14.607 -2.250 16.764 1.00 97.06 85 TYR A O 1
ATOM 684 N N . GLY A 1 86 ? -14.183 -4.361 16.134 1.00 96.56 86 GLY A N 1
ATOM 685 C CA . GLY A 1 86 ? -12.930 -4.046 15.448 1.00 96.56 86 GLY A CA 1
ATOM 686 C C . GLY A 1 86 ? -13.131 -3.138 14.230 1.00 96.56 86 GLY A C 1
ATOM 687 O O . GLY A 1 86 ? -13.915 -3.440 13.332 1.00 96.56 86 GLY A O 1
ATOM 688 N N . HIS A 1 87 ? -12.378 -2.040 14.170 1.00 96.81 87 HIS A N 1
ATOM 689 C CA . HIS A 1 87 ? -12.436 -1.070 13.077 1.00 96.81 87 HIS A CA 1
ATOM 690 C C . HIS A 1 87 ? -11.030 -0.524 12.773 1.00 96.81 87 HIS A C 1
ATOM 692 O O . HIS A 1 87 ? -10.526 0.346 13.476 1.00 96.81 87 HIS A O 1
ATOM 698 N N . THR A 1 88 ? -10.338 -0.987 11.736 1.00 97.31 88 THR A N 1
ATOM 699 C CA . THR A 1 88 ? -10.739 -1.929 10.677 1.00 97.31 88 THR A CA 1
ATOM 700 C C . THR A 1 88 ? -9.484 -2.556 10.064 1.00 97.31 88 THR A C 1
ATOM 702 O O . THR A 1 88 ? -8.418 -1.938 10.077 1.00 97.31 88 THR A O 1
ATOM 705 N N . LEU A 1 89 ? -9.611 -3.755 9.490 1.00 95.88 89 LEU A N 1
ATOM 706 C CA . LEU A 1 89 ? -8.489 -4.469 8.869 1.00 95.88 89 LEU A CA 1
ATOM 707 C C . LEU A 1 89 ? -8.034 -3.824 7.553 1.00 95.88 89 LEU A C 1
ATOM 709 O O . LEU A 1 89 ? -6.841 -3.647 7.330 1.00 95.88 89 LEU A O 1
ATOM 713 N N . ALA A 1 90 ? -8.981 -3.458 6.686 1.00 94.88 90 ALA A N 1
ATOM 714 C CA . ALA A 1 90 ? -8.697 -2.898 5.369 1.00 94.88 90 ALA A CA 1
ATOM 715 C C . ALA A 1 90 ? -9.531 -1.641 5.131 1.00 94.88 90 ALA A C 1
ATOM 717 O O . ALA A 1 90 ? -10.747 -1.629 5.348 1.00 94.88 90 ALA A O 1
ATOM 718 N N . TRP A 1 91 ? -8.874 -0.574 4.677 1.00 96.06 91 TRP A N 1
ATOM 719 C CA . TRP A 1 91 ? -9.535 0.682 4.353 1.00 96.06 91 TRP A CA 1
ATOM 720 C C . TRP A 1 91 ? -8.700 1.514 3.384 1.00 96.06 91 TRP A C 1
ATOM 722 O O . TRP A 1 91 ? -7.474 1.453 3.392 1.00 96.06 91 TRP A O 1
ATOM 732 N N . HIS A 1 92 ? -9.367 2.315 2.556 1.00 93.81 92 HIS A N 1
ATOM 733 C CA . HIS A 1 92 ? -8.706 3.192 1.584 1.00 93.81 92 HIS A CA 1
ATOM 734 C C . HIS A 1 92 ? -8.050 4.426 2.237 1.00 93.81 92 HIS A C 1
ATOM 736 O O . HIS A 1 92 ? -7.262 5.117 1.598 1.00 93.81 92 HIS A O 1
ATOM 742 N N . GLN A 1 93 ? -8.365 4.703 3.506 1.00 94.50 93 GLN A N 1
ATOM 743 C CA . GLN A 1 93 ? -7.805 5.791 4.309 1.00 94.50 93 GLN A CA 1
ATOM 744 C C . GLN A 1 93 ? -7.151 5.241 5.575 1.00 94.50 93 GLN A C 1
ATOM 746 O O . GLN A 1 93 ? -7.536 4.182 6.062 1.00 94.50 93 GLN A O 1
ATOM 751 N N . ASN A 1 94 ? -6.198 5.991 6.143 1.00 94.56 94 ASN A N 1
ATOM 752 C CA . ASN A 1 94 ? -5.497 5.623 7.383 1.00 94.56 94 ASN A CA 1
ATOM 753 C C . ASN A 1 94 ? -4.890 4.209 7.338 1.00 94.56 94 ASN A C 1
ATOM 755 O O . ASN A 1 94 ? -4.924 3.464 8.317 1.00 94.56 94 ASN A O 1
ATOM 759 N N . GLN A 1 95 ? -4.354 3.850 6.176 1.00 95.38 95 GLN A N 1
ATOM 760 C CA . GLN A 1 95 ? -3.520 2.677 5.957 1.00 95.38 95 GLN A CA 1
ATOM 761 C C . GLN A 1 95 ? -2.049 3.117 5.867 1.00 95.38 95 GLN A C 1
ATOM 763 O O . GLN A 1 95 ? -1.772 4.286 5.580 1.00 95.38 95 GLN A O 1
ATOM 768 N N . ASN A 1 96 ? -1.106 2.208 6.129 1.00 94.62 96 ASN A N 1
ATOM 769 C CA . ASN A 1 96 ? 0.317 2.513 5.975 1.00 94.62 96 ASN A CA 1
ATOM 770 C C . ASN A 1 96 ? 0.735 2.368 4.503 1.00 94.62 96 ASN A C 1
ATOM 772 O O . ASN A 1 96 ? 1.137 1.289 4.062 1.00 94.62 96 ASN A O 1
ATOM 776 N N . ALA A 1 97 ? 0.633 3.469 3.753 1.00 91.31 97 ALA A N 1
ATOM 777 C CA . ALA A 1 97 ? 0.783 3.439 2.297 1.00 91.31 97 ALA A CA 1
ATOM 778 C C . ALA A 1 97 ? 2.202 3.070 1.882 1.00 91.31 97 ALA A C 1
ATOM 780 O O . ALA A 1 97 ? 2.392 2.338 0.917 1.00 91.31 97 ALA A O 1
ATOM 781 N N . SER A 1 98 ? 3.194 3.551 2.630 1.00 89.56 98 SER A N 1
ATOM 782 C CA . SER A 1 98 ? 4.597 3.244 2.381 1.00 89.56 98 SER A CA 1
ATOM 783 C C . SER A 1 98 ? 4.876 1.750 2.522 1.00 89.56 98 SER A C 1
ATOM 785 O O . SER A 1 98 ? 5.522 1.180 1.648 1.00 89.56 98 SER A O 1
ATOM 787 N N . TYR A 1 99 ? 4.354 1.111 3.573 1.00 92.62 99 TYR A N 1
ATOM 788 C CA . TYR A 1 99 ? 4.501 -0.330 3.765 1.00 92.62 99 TYR A CA 1
ATOM 789 C C . TYR A 1 99 ? 3.805 -1.123 2.649 1.00 92.62 99 TYR A C 1
ATOM 791 O O . TYR A 1 99 ? 4.444 -1.928 1.975 1.00 92.62 99 TYR A O 1
ATOM 799 N N . LEU A 1 100 ? 2.522 -0.844 2.389 1.00 93.12 100 LEU A N 1
ATOM 800 C CA . LEU A 1 100 ? 1.742 -1.585 1.391 1.00 93.12 100 LEU A CA 1
ATOM 801 C C . LEU A 1 100 ? 2.294 -1.421 -0.031 1.00 93.12 100 LEU A C 1
ATOM 803 O O . LEU A 1 100 ? 2.386 -2.404 -0.764 1.00 93.12 100 LEU A O 1
ATOM 807 N N . ASN A 1 101 ? 2.714 -0.210 -0.409 1.00 89.94 101 ASN A N 1
ATOM 808 C CA . ASN A 1 101 ? 3.355 0.025 -1.704 1.00 89.94 101 ASN A CA 1
ATOM 809 C C . ASN A 1 101 ? 4.728 -0.657 -1.793 1.00 89.94 101 ASN A C 1
ATOM 811 O O . ASN A 1 101 ? 5.116 -1.084 -2.875 1.00 89.94 101 ASN A O 1
ATOM 815 N N . GLY A 1 102 ? 5.444 -0.798 -0.673 1.00 86.69 102 GLY A N 1
ATOM 816 C CA . GLY A 1 102 ? 6.704 -1.537 -0.604 1.00 86.69 102 GLY A CA 1
ATOM 817 C C . GLY A 1 102 ? 6.542 -3.036 -0.876 1.00 86.69 102 GLY A C 1
ATOM 818 O O . GLY A 1 102 ? 7.370 -3.613 -1.572 1.00 86.69 102 GLY A O 1
ATOM 819 N N . LEU A 1 103 ? 5.454 -3.658 -0.405 1.00 89.12 103 LEU A N 1
ATOM 820 C CA . LEU A 1 103 ? 5.187 -5.089 -0.631 1.00 89.12 103 LEU A CA 1
ATOM 821 C C . LEU A 1 103 ? 4.953 -5.444 -2.104 1.00 89.12 103 LEU A C 1
ATOM 823 O O . LEU A 1 103 ? 5.241 -6.561 -2.528 1.00 89.12 103 LEU A O 1
ATOM 827 N N . ILE A 1 104 ? 4.408 -4.502 -2.874 1.00 86.94 104 ILE A N 1
ATOM 828 C CA . ILE A 1 104 ? 4.140 -4.667 -4.310 1.00 86.94 104 ILE A CA 1
ATOM 829 C C . ILE A 1 104 ? 5.181 -3.963 -5.184 1.00 86.94 104 ILE A C 1
ATOM 831 O O . ILE A 1 104 ? 5.042 -3.942 -6.410 1.00 86.94 104 ILE A O 1
ATOM 835 N N . ALA A 1 105 ? 6.211 -3.370 -4.572 1.00 85.00 105 ALA A N 1
ATOM 836 C CA . ALA A 1 105 ? 7.279 -2.722 -5.307 1.00 85.00 105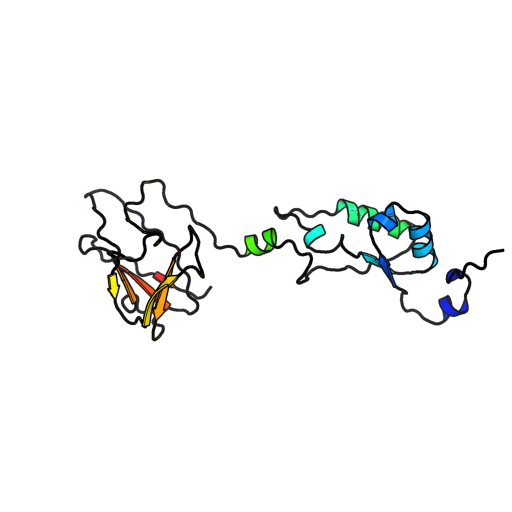 ALA A CA 1
ATOM 837 C 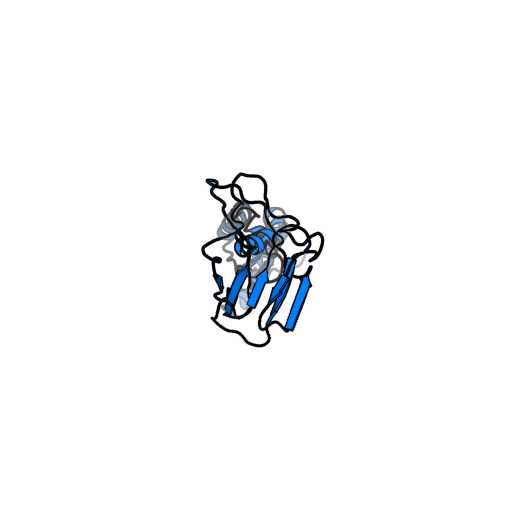C . ALA A 1 105 ? 8.053 -3.765 -6.134 1.00 85.00 105 ALA A C 1
ATOM 839 O O . ALA A 1 105 ? 8.230 -4.909 -5.700 1.00 85.00 105 ALA A O 1
ATOM 840 N N . PRO A 1 106 ? 8.543 -3.402 -7.332 1.00 78.19 106 PRO A N 1
ATOM 841 C CA . PRO A 1 106 ? 9.416 -4.277 -8.097 1.00 78.19 106 PRO A CA 1
ATOM 842 C C . PRO A 1 106 ? 10.644 -4.679 -7.275 1.00 78.19 106 PRO A C 1
ATOM 844 O O . PRO A 1 106 ? 11.313 -3.836 -6.680 1.00 78.19 106 PRO A O 1
ATOM 847 N N . GLN A 1 107 ? 10.977 -5.970 -7.281 1.00 75.19 107 GLN A N 1
ATOM 848 C CA . GLN A 1 107 ? 12.254 -6.422 -6.746 1.00 75.19 107 GLN A CA 1
ATOM 849 C C . GLN A 1 107 ? 13.382 -5.884 -7.634 1.00 75.19 107 GLN A C 1
ATOM 851 O O . GLN A 1 107 ? 13.512 -6.282 -8.794 1.00 75.19 107 GLN A O 1
ATOM 856 N N . VAL A 1 108 ? 14.204 -4.999 -7.073 1.00 70.38 108 VAL A N 1
ATOM 857 C CA . VAL A 1 108 ? 15.434 -4.521 -7.706 1.00 70.38 108 VAL A CA 1
ATOM 858 C C . VAL A 1 108 ? 16.509 -5.577 -7.473 1.00 70.38 108 VAL A C 1
ATOM 860 O O . VAL A 1 108 ? 16.921 -5.819 -6.338 1.00 70.38 108 VAL A O 1
ATOM 863 N N . ILE A 1 109 ? 16.936 -6.249 -8.541 1.00 69.75 109 ILE A N 1
ATOM 864 C CA . ILE A 1 109 ? 18.120 -7.107 -8.496 1.00 69.75 109 ILE A CA 1
ATOM 865 C C . ILE A 1 109 ? 19.306 -6.178 -8.757 1.00 69.75 109 ILE A C 1
ATOM 867 O O . ILE A 1 109 ? 19.350 -5.593 -9.840 1.00 69.75 109 ILE A O 1
ATOM 871 N N . PRO A 1 110 ? 20.225 -5.992 -7.791 1.00 66.25 110 PRO A N 1
ATOM 872 C CA . PRO A 1 110 ? 21.357 -5.102 -7.991 1.00 66.25 110 PRO A CA 1
ATOM 873 C C . PRO A 1 110 ? 22.168 -5.559 -9.202 1.00 66.25 110 PRO A C 1
ATOM 875 O O . PRO A 1 110 ? 22.360 -6.760 -9.420 1.00 66.25 110 PRO A O 1
ATOM 878 N N . ALA A 1 111 ? 22.637 -4.588 -9.984 1.00 66.44 111 ALA A N 1
ATOM 879 C CA . ALA A 1 111 ? 23.526 -4.866 -11.096 1.00 66.44 111 ALA A CA 1
ATOM 880 C C . ALA A 1 111 ? 24.800 -5.577 -10.590 1.00 66.44 111 ALA A C 1
ATOM 882 O O . ALA A 1 111 ? 25.227 -5.360 -9.449 1.00 66.44 111 ALA A O 1
ATOM 883 N N . PRO A 1 112 ? 25.424 -6.428 -11.419 1.00 68.75 112 PRO A N 1
ATOM 884 C CA . PRO A 1 112 ? 26.720 -7.019 -11.105 1.00 68.75 112 PRO A CA 1
ATOM 885 C C . PRO A 1 112 ? 27.755 -5.943 -10.774 1.00 68.75 112 PRO A C 1
ATOM 887 O O . PRO A 1 112 ? 27.718 -4.842 -11.320 1.00 68.75 112 PRO A O 1
ATOM 890 N N . THR A 1 113 ? 28.714 -6.266 -9.909 1.00 67.25 113 THR A N 1
ATOM 891 C CA . THR A 1 113 ? 29.842 -5.372 -9.625 1.00 67.25 113 THR A CA 1
ATOM 892 C C . THR A 1 113 ? 30.670 -5.138 -10.889 1.00 67.25 113 THR A C 1
ATOM 894 O O . THR A 1 113 ? 31.194 -6.094 -11.459 1.00 67.25 113 THR A O 1
ATOM 897 N N . GLY A 1 114 ? 30.817 -3.879 -11.298 1.00 73.00 114 GLY A N 1
ATOM 898 C CA . GLY A 1 114 ? 31.589 -3.471 -12.472 1.00 73.00 114 GLY A CA 1
ATOM 899 C C . GLY A 1 114 ? 31.081 -2.149 -13.045 1.00 73.00 114 GLY A C 1
ATOM 900 O O . GLY A 1 114 ? 30.013 -1.670 -12.668 1.00 73.00 114 GLY A O 1
ATOM 901 N N . GLU A 1 115 ? 31.850 -1.546 -13.947 1.00 80.19 115 GLU A N 1
ATOM 902 C CA . GLU A 1 115 ? 31.386 -0.383 -14.708 1.00 80.19 115 GLU A CA 1
ATOM 903 C C . GLU A 1 115 ? 30.407 -0.838 -15.794 1.00 80.19 115 GLU A C 1
ATOM 905 O O . GLU A 1 115 ? 30.706 -1.763 -16.558 1.00 80.19 115 GLU A O 1
ATOM 910 N N . ASN A 1 116 ? 29.243 -0.186 -15.876 1.00 82.25 116 ASN A N 1
ATOM 911 C CA . ASN A 1 116 ? 28.305 -0.432 -16.962 1.00 82.25 116 ASN A CA 1
ATOM 912 C C . ASN A 1 116 ? 28.936 0.040 -18.279 1.00 82.25 116 ASN A C 1
ATOM 914 O O . ASN A 1 116 ? 29.178 1.228 -18.462 1.00 82.25 116 ASN A O 1
ATOM 918 N N . GLN A 1 117 ? 29.209 -0.905 -19.177 1.00 84.62 117 GLN A N 1
ATOM 919 C CA . GLN A 1 117 ? 29.840 -0.629 -20.471 1.00 84.62 117 GLN A CA 1
ATOM 920 C C . GLN A 1 117 ? 28.851 -0.064 -21.500 1.00 84.62 117 GLN A C 1
ATOM 922 O O . GLN A 1 117 ? 29.258 0.370 -22.574 1.00 84.62 117 GLN A O 1
ATOM 927 N N . LEU A 1 118 ? 27.549 -0.108 -21.200 1.00 85.25 118 LEU A N 1
ATOM 928 C CA . LEU A 1 118 ? 26.500 0.412 -22.061 1.00 85.25 118 LEU A CA 1
ATOM 929 C C . LEU A 1 118 ? 26.216 1.879 -21.730 1.00 85.25 118 LEU A C 1
ATOM 931 O O . LEU A 1 118 ? 25.671 2.199 -20.669 1.00 85.25 118 LEU A O 1
ATOM 935 N N . GLU A 1 119 ? 26.522 2.757 -22.678 1.00 86.25 119 GLU A N 1
ATOM 936 C CA . GLU A 1 119 ? 26.152 4.168 -22.601 1.00 86.25 119 GLU A CA 1
ATOM 937 C C . GLU A 1 119 ? 24.627 4.345 -22.655 1.00 86.25 119 GLU A C 1
ATOM 939 O O . GLU A 1 119 ? 23.930 3.681 -23.428 1.00 86.25 119 GLU A O 1
ATOM 944 N N . ASN A 1 120 ? 24.105 5.247 -21.815 1.00 89.00 120 ASN A N 1
ATOM 945 C CA . ASN A 1 120 ? 22.682 5.602 -21.745 1.00 89.00 120 ASN A CA 1
ATOM 946 C C . ASN A 1 120 ? 21.727 4.382 -21.632 1.00 89.00 120 ASN A C 1
ATOM 948 O O . ASN A 1 120 ? 20.629 4.368 -22.187 1.00 89.00 120 ASN A O 1
ATOM 952 N N . GLY A 1 121 ? 22.124 3.346 -20.880 1.00 87.69 121 GLY A N 1
ATOM 953 C CA . GLY A 1 121 ? 21.273 2.183 -20.572 1.00 87.69 121 GLY A CA 1
ATOM 954 C C . GLY A 1 121 ? 20.030 2.497 -19.726 1.00 87.69 121 GLY A C 1
ATOM 955 O O . GLY A 1 121 ? 19.100 1.695 -19.685 1.00 87.69 121 GLY A O 1
ATOM 956 N N . SER A 1 122 ? 20.010 3.655 -19.058 1.00 89.06 122 SER A N 1
ATOM 957 C CA . SER A 1 122 ? 18.879 4.158 -18.268 1.00 89.06 122 SER A CA 1
ATOM 958 C C . SER A 1 122 ? 17.877 4.980 -19.084 1.00 89.06 122 SER A C 1
ATOM 960 O O . SER A 1 122 ? 16.804 5.290 -18.579 1.00 89.06 122 SER A O 1
ATOM 962 N N . PHE A 1 123 ? 18.211 5.339 -20.330 1.00 93.75 123 PHE A N 1
ATOM 963 C CA . PHE A 1 123 ? 17.415 6.218 -21.195 1.00 93.75 123 PHE A CA 1
ATOM 964 C C . PHE A 1 123 ? 17.231 7.655 -20.671 1.00 93.75 123 PHE A C 1
ATOM 966 O O . PHE A 1 123 ? 16.382 8.406 -21.166 1.00 93.75 123 PHE A O 1
ATOM 973 N N . GLU A 1 124 ? 18.043 8.079 -19.697 1.00 94.75 124 GLU A N 1
ATOM 974 C CA . GLU A 1 124 ? 17.972 9.435 -19.144 1.00 94.75 124 GLU A CA 1
ATOM 975 C C . GLU A 1 124 ? 18.351 10.510 -20.173 1.00 94.75 124 GLU A C 1
ATOM 977 O O . GLU A 1 124 ? 17.814 11.625 -20.151 1.00 94.75 124 GLU A O 1
ATOM 982 N N . GLU A 1 125 ? 19.202 10.142 -21.130 1.00 93.81 125 GLU A N 1
ATOM 983 C CA . GLU A 1 125 ? 19.687 10.993 -22.219 1.00 93.81 125 GLU A CA 1
ATOM 984 C C . GLU A 1 125 ? 18.905 10.772 -23.526 1.00 93.81 125 GLU A C 1
ATOM 986 O O . GLU A 1 125 ? 19.287 11.255 -24.586 1.00 93.81 125 GLU A O 1
ATOM 991 N N . GLY A 1 126 ? 17.767 10.074 -23.466 1.00 93.56 126 GLY A N 1
ATOM 992 C CA . GLY A 1 126 ? 16.929 9.806 -24.630 1.00 93.56 126 GLY A CA 1
ATOM 993 C C . GLY A 1 126 ? 17.280 8.494 -25.327 1.00 93.56 126 GLY A C 1
ATOM 994 O O . GLY A 1 126 ? 17.626 7.513 -24.674 1.00 93.56 126 GLY A O 1
ATOM 995 N N . MET A 1 127 ? 17.134 8.460 -26.652 1.00 92.75 127 MET A N 1
ATOM 996 C CA . MET A 1 127 ? 17.273 7.246 -27.471 1.00 92.75 127 MET A CA 1
ATOM 997 C C . MET A 1 127 ? 18.392 7.331 -28.513 1.00 92.75 127 MET A C 1
ATOM 999 O O . MET A 1 127 ? 18.439 6.519 -29.439 1.00 92.75 127 MET A O 1
ATOM 1003 N N . ASP A 1 128 ? 19.281 8.311 -28.403 1.00 91.00 128 ASP A N 1
ATOM 1004 C CA . ASP A 1 128 ? 20.363 8.461 -29.370 1.00 91.00 128 ASP A CA 1
ATOM 1005 C C . ASP A 1 128 ? 21.202 7.171 -29.427 1.00 91.00 128 ASP A C 1
ATOM 1007 O O . ASP A 1 128 ? 21.516 6.567 -28.402 1.00 91.00 128 ASP A O 1
ATOM 1011 N N . ASN A 1 129 ? 21.508 6.718 -30.648 1.00 88.44 129 ASN A N 1
ATOM 1012 C CA . ASN A 1 129 ? 22.213 5.464 -30.962 1.00 88.44 129 ASN A CA 1
ATOM 1013 C C . ASN A 1 129 ? 21.491 4.150 -30.599 1.00 88.44 129 ASN A C 1
ATOM 1015 O O . ASN A 1 129 ? 22.038 3.075 -30.845 1.00 88.44 129 ASN A O 1
ATOM 1019 N N . TRP A 1 130 ? 20.256 4.200 -30.095 1.00 91.00 130 TRP A N 1
ATOM 1020 C CA . TRP A 1 130 ? 19.417 3.013 -29.929 1.00 91.00 130 TRP A CA 1
ATOM 1021 C C . TRP A 1 130 ? 18.633 2.705 -31.209 1.00 91.00 130 TRP A C 1
ATOM 1023 O O . TRP A 1 130 ? 17.949 3.559 -31.775 1.00 91.00 130 TRP A O 1
ATOM 1033 N N . GLY A 1 131 ? 18.691 1.454 -31.661 1.00 90.44 131 GLY A N 1
ATOM 1034 C CA . GLY A 1 131 ? 17.916 0.965 -32.802 1.00 90.44 131 GLY A CA 1
ATOM 1035 C C . GLY A 1 131 ? 16.645 0.242 -32.362 1.00 90.44 131 GLY A C 1
ATOM 1036 O O . GLY A 1 131 ? 16.576 -0.321 -31.275 1.00 90.44 131 GLY A O 1
ATOM 1037 N N . SER A 1 132 ? 15.619 0.196 -33.210 1.00 90.50 132 SER A N 1
ATOM 1038 C CA . SER A 1 132 ? 14.437 -0.634 -32.946 1.00 90.50 132 SER A CA 1
ATOM 1039 C C . SER A 1 132 ? 13.859 -1.235 -34.224 1.00 90.50 132 SER A C 1
ATOM 1041 O O . SER A 1 132 ? 13.667 -0.538 -35.223 1.00 90.50 132 SER A O 1
ATOM 1043 N N . TRP A 1 133 ? 13.511 -2.521 -34.198 1.00 88.69 133 TRP A N 1
ATOM 1044 C CA . TRP A 1 133 ? 13.044 -3.281 -35.364 1.00 88.69 133 TRP A CA 1
ATOM 1045 C C . TRP A 1 133 ? 11.859 -4.187 -35.020 1.00 88.69 133 TRP A C 1
ATOM 1047 O O . TRP A 1 133 ? 11.619 -4.499 -33.857 1.00 88.69 133 TRP A O 1
ATOM 1057 N N . GLY A 1 134 ? 11.126 -4.633 -36.041 1.00 87.50 134 GLY A N 1
ATOM 1058 C CA . GLY A 1 134 ? 9.959 -5.504 -35.875 1.00 87.50 134 GLY A CA 1
ATOM 1059 C C . GLY A 1 134 ? 8.626 -4.752 -35.765 1.00 87.50 134 GLY A C 1
ATOM 1060 O O . GLY A 1 134 ? 8.495 -3.612 -36.211 1.00 87.50 134 GLY A O 1
ATOM 1061 N N . ASN A 1 135 ? 7.625 -5.430 -35.204 1.00 85.62 135 ASN A N 1
ATOM 1062 C CA . ASN A 1 135 ? 6.203 -5.087 -35.194 1.00 85.62 135 ASN A CA 1
ATOM 1063 C C . ASN A 1 135 ? 5.824 -4.058 -34.112 1.00 85.62 135 ASN A C 1
ATOM 1065 O O . ASN A 1 135 ? 4.972 -4.303 -33.251 1.00 85.62 135 ASN A O 1
ATOM 1069 N N . LYS A 1 136 ? 6.480 -2.901 -34.152 1.00 87.75 136 LYS A N 1
ATOM 1070 C CA . LYS A 1 136 ? 6.244 -1.780 -33.238 1.00 87.75 136 LYS A CA 1
ATOM 1071 C C . LYS A 1 136 ? 5.314 -0.736 -33.853 1.00 87.75 136 LYS A C 1
ATOM 1073 O O . LYS A 1 136 ? 5.414 -0.427 -35.038 1.00 87.75 136 LYS A O 1
ATOM 1078 N N . THR A 1 137 ? 4.455 -0.169 -33.022 1.00 90.12 137 THR A N 1
ATOM 1079 C CA . THR A 1 137 ? 3.649 1.019 -33.312 1.00 90.12 137 THR A CA 1
ATOM 1080 C C . THR A 1 137 ? 4.420 2.273 -32.914 1.00 90.12 137 THR A C 1
ATOM 1082 O O . THR A 1 137 ? 4.625 3.153 -33.745 1.00 90.12 137 THR A O 1
ATOM 1085 N N . THR A 1 138 ? 4.902 2.336 -31.668 1.00 92.12 138 THR A N 1
ATOM 1086 C CA . THR A 1 138 ? 5.729 3.441 -31.161 1.00 92.12 138 THR A CA 1
ATOM 1087 C C . THR A 1 138 ? 6.877 2.916 -30.308 1.00 92.12 138 THR A C 1
ATOM 1089 O O . THR A 1 138 ? 6.779 1.853 -29.690 1.00 92.12 138 THR A O 1
ATOM 1092 N N . VAL A 1 139 ? 7.975 3.673 -30.296 1.00 93.25 139 VAL A N 1
ATOM 1093 C CA . VAL A 1 139 ? 9.068 3.532 -29.334 1.00 93.25 139 VAL A CA 1
ATOM 1094 C C . VAL A 1 139 ? 9.448 4.932 -28.885 1.00 93.25 139 VAL A C 1
ATOM 1096 O O . VAL A 1 139 ? 9.806 5.759 -29.720 1.00 93.25 139 VAL A O 1
ATOM 1099 N N . GLU A 1 140 ? 9.308 5.201 -27.595 1.00 95.62 140 GLU A N 1
ATOM 1100 C CA . GLU A 1 140 ? 9.444 6.546 -27.043 1.00 95.62 140 GLU A CA 1
ATOM 1101 C C . GLU A 1 140 ? 9.960 6.521 -25.606 1.00 95.62 140 GLU A C 1
ATOM 1103 O O . GLU A 1 140 ? 9.844 5.519 -24.898 1.00 95.62 140 GLU A O 1
ATOM 1108 N N . ILE A 1 141 ? 10.509 7.651 -25.170 1.00 96.69 141 ILE A N 1
ATOM 1109 C CA . ILE A 1 141 ? 10.852 7.876 -23.768 1.00 96.69 141 ILE A CA 1
ATOM 1110 C C . ILE A 1 141 ? 9.581 8.178 -22.982 1.00 96.69 141 ILE A C 1
ATOM 1112 O O . ILE A 1 141 ? 8.772 9.006 -23.398 1.00 96.69 141 ILE A O 1
ATOM 1116 N N . SER A 1 142 ? 9.439 7.537 -21.829 1.00 95.94 142 SER A N 1
ATOM 1117 C CA . SER A 1 142 ? 8.327 7.727 -20.904 1.00 95.94 142 SER A CA 1
ATOM 1118 C C . SER A 1 142 ? 8.822 8.133 -19.520 1.00 95.94 142 SER A C 1
ATOM 1120 O O . SER A 1 142 ? 9.927 7.776 -19.117 1.00 95.94 142 SER A O 1
ATOM 1122 N N . THR A 1 143 ? 7.977 8.857 -18.790 1.00 95.81 143 THR A N 1
ATOM 1123 C CA . THR A 1 143 ? 8.132 9.177 -17.359 1.00 95.81 143 THR A CA 1
ATOM 1124 C C . THR A 1 143 ? 7.003 8.572 -16.514 1.00 95.81 143 THR A C 1
ATOM 1126 O O . THR A 1 143 ? 6.846 8.931 -15.348 1.00 95.81 143 THR A O 1
ATOM 1129 N N . ASP A 1 144 ? 6.160 7.729 -17.126 1.00 92.56 144 ASP A N 1
ATOM 1130 C CA . ASP A 1 144 ? 4.979 7.137 -16.483 1.00 92.56 144 ASP A CA 1
ATOM 1131 C C . ASP A 1 144 ? 5.353 5.950 -15.584 1.00 92.56 144 ASP A C 1
ATOM 1133 O O . ASP A 1 144 ? 4.783 5.772 -14.508 1.00 92.56 144 ASP A O 1
ATOM 1137 N N . GLU A 1 145 ? 6.287 5.111 -16.046 1.00 88.69 145 GLU A N 1
ATOM 1138 C CA . GLU A 1 145 ? 6.751 3.919 -15.335 1.00 88.69 145 GLU A CA 1
ATOM 1139 C C . GLU A 1 145 ? 8.271 3.789 -15.436 1.00 88.69 145 GLU A C 1
ATOM 1141 O O . GLU A 1 145 ? 8.812 3.631 -16.528 1.00 88.69 145 GLU A O 1
ATOM 1146 N N . GLN A 1 146 ? 8.960 3.802 -14.298 1.00 88.56 146 GLN A N 1
ATOM 1147 C CA . GLN A 1 146 ? 10.416 3.738 -14.198 1.00 88.56 146 GLN A CA 1
ATOM 1148 C C . GLN A 1 146 ? 10.811 3.021 -12.905 1.00 88.56 146 GLN A C 1
ATOM 1150 O O . GLN A 1 146 ? 10.069 3.047 -11.922 1.00 88.56 146 GLN A O 1
ATOM 1155 N N . ILE A 1 147 ? 11.964 2.351 -12.918 1.00 84.19 147 ILE A N 1
ATOM 1156 C CA . ILE A 1 147 ? 12.498 1.637 -11.743 1.00 84.19 147 ILE A CA 1
ATOM 1157 C C . ILE A 1 147 ? 13.679 2.397 -11.142 1.00 84.19 147 ILE A C 1
ATOM 1159 O O . ILE A 1 147 ? 13.760 2.534 -9.926 1.00 84.19 147 ILE A O 1
ATOM 1163 N N . GLU A 1 148 ? 14.552 2.936 -11.990 1.00 82.50 148 GLU A N 1
ATOM 1164 C CA . GLU A 1 148 ? 15.662 3.801 -11.600 1.00 82.50 148 GLU A CA 1
ATOM 1165 C C . GLU A 1 148 ? 15.571 5.111 -12.383 1.00 82.50 148 GLU A C 1
ATOM 1167 O O . GLU A 1 148 ? 15.083 5.124 -13.511 1.00 82.50 148 GLU A O 1
ATOM 1172 N N . GLY A 1 149 ? 16.032 6.211 -11.785 1.00 88.81 149 GLY A N 1
ATOM 1173 C CA . GLY A 1 149 ? 16.008 7.520 -12.434 1.00 88.81 149 GLY A CA 1
ATOM 1174 C C . GLY A 1 149 ? 14.602 8.106 -12.597 1.00 88.81 149 GLY A C 1
ATOM 1175 O O . GLY A 1 149 ? 13.732 7.948 -11.737 1.00 88.81 149 GLY A O 1
ATOM 1176 N N . SER A 1 150 ? 14.415 8.855 -13.679 1.00 93.88 150 SER A N 1
ATOM 1177 C CA . SER A 1 150 ? 13.196 9.599 -14.002 1.00 93.88 150 SER A CA 1
ATOM 1178 C C . SER A 1 150 ? 12.517 9.142 -15.293 1.00 93.88 150 SER A C 1
ATOM 1180 O O . SER A 1 150 ? 11.369 9.524 -15.530 1.00 93.88 150 SER A O 1
ATOM 1182 N N . LYS A 1 151 ? 13.198 8.336 -16.117 1.00 95.38 151 LYS A N 1
ATOM 1183 C CA . LYS A 1 151 ? 12.751 7.936 -17.453 1.00 95.38 151 LYS A CA 1
ATOM 1184 C C . LYS A 1 151 ? 12.858 6.428 -17.680 1.00 95.38 151 LYS A C 1
ATOM 1186 O O . LYS A 1 151 ? 13.555 5.704 -16.977 1.00 95.38 151 LYS A O 1
ATOM 1191 N N . SER A 1 152 ? 12.151 5.956 -18.700 1.00 94.38 152 SER A N 1
ATOM 1192 C CA . SER A 1 152 ? 12.257 4.601 -19.238 1.00 94.38 152 SER A CA 1
ATOM 1193 C C . SER A 1 152 ? 11.924 4.575 -20.730 1.00 94.38 152 SER A C 1
ATOM 1195 O O . SER A 1 152 ? 11.413 5.549 -21.290 1.00 94.38 152 SER A O 1
ATOM 1197 N N . LEU A 1 153 ? 12.193 3.446 -21.386 1.00 93.69 153 LEU A N 1
ATOM 1198 C CA . LEU A 1 153 ? 11.756 3.201 -22.754 1.00 93.69 153 LEU A CA 1
ATOM 1199 C C . LEU A 1 153 ? 10.380 2.525 -22.775 1.00 93.69 153 LEU A C 1
ATOM 1201 O O . LEU A 1 153 ? 10.209 1.425 -22.246 1.00 93.69 153 LEU A O 1
ATOM 1205 N N . LYS A 1 154 ? 9.421 3.132 -23.474 1.00 93.75 154 LYS A N 1
ATOM 1206 C CA . LYS A 1 154 ? 8.101 2.560 -23.741 1.00 93.75 154 LYS A CA 1
ATOM 1207 C C . LYS A 1 154 ? 8.022 2.071 -25.181 1.00 93.75 154 LYS A C 1
ATOM 1209 O O . LYS A 1 154 ? 8.295 2.812 -26.122 1.00 93.75 154 LYS A O 1
ATOM 1214 N N . VAL A 1 155 ? 7.606 0.818 -25.348 1.00 90.94 155 VAL A N 1
ATOM 1215 C CA . VAL A 1 155 ? 7.374 0.195 -26.656 1.00 90.94 155 VAL A CA 1
ATOM 1216 C C . VAL A 1 155 ? 5.911 -0.213 -26.749 1.00 90.94 155 VAL A C 1
ATOM 1218 O O . VAL A 1 155 ? 5.440 -1.011 -25.943 1.00 90.94 155 VAL A O 1
ATOM 1221 N N . VAL A 1 156 ? 5.204 0.292 -27.757 1.00 90.25 156 VAL A N 1
ATOM 1222 C CA . VAL A 1 156 ? 3.852 -0.166 -28.099 1.00 90.25 156 VAL A CA 1
ATOM 1223 C C . VAL A 1 156 ? 3.957 -1.066 -29.319 1.00 90.25 156 VAL A C 1
ATOM 1225 O O . VAL A 1 156 ? 4.505 -0.654 -30.339 1.00 90.25 156 VAL A O 1
ATOM 1228 N N . ILE A 1 157 ? 3.430 -2.286 -29.236 1.00 86.31 157 ILE A N 1
ATOM 1229 C CA . ILE A 1 157 ? 3.420 -3.259 -30.338 1.00 86.31 157 ILE A CA 1
ATOM 1230 C C . ILE A 1 157 ? 2.031 -3.353 -30.973 1.00 86.31 157 ILE A C 1
ATOM 1232 O O . ILE A 1 157 ? 1.021 -3.176 -30.299 1.00 86.31 157 ILE A O 1
ATOM 1236 N N . ASN A 1 158 ? 1.972 -3.625 -32.279 1.00 81.12 158 ASN A N 1
ATOM 1237 C CA . ASN A 1 158 ? 0.705 -3.691 -33.024 1.00 81.12 158 ASN A CA 1
ATOM 1238 C C . ASN A 1 158 ? -0.104 -4.955 -32.667 1.00 81.12 158 ASN A C 1
ATOM 1240 O O . ASN A 1 158 ? -1.317 -4.898 -32.485 1.00 81.12 158 ASN A O 1
ATOM 1244 N N . ALA A 1 159 ? 0.584 -6.089 -32.507 1.00 77.31 159 ALA A N 1
ATOM 1245 C CA . ALA A 1 159 ? 0.001 -7.346 -32.048 1.00 77.31 159 ALA A CA 1
ATOM 1246 C C . ALA A 1 159 ? 1.024 -8.133 -31.221 1.00 77.31 159 ALA A C 1
ATOM 1248 O O . ALA A 1 159 ? 2.203 -8.188 -31.589 1.00 77.31 159 ALA A O 1
ATOM 1249 N N . SER A 1 160 ? 0.575 -8.760 -30.129 1.00 70.06 160 SER A N 1
ATOM 1250 C CA . SER A 1 160 ? 1.429 -9.633 -29.326 1.00 70.06 160 SER A CA 1
ATOM 1251 C C . SER A 1 160 ? 1.854 -10.867 -30.115 1.00 70.06 160 SER A C 1
ATOM 1253 O O . SER A 1 160 ? 1.096 -11.459 -30.884 1.00 70.06 160 SER A O 1
ATOM 1255 N N . SER A 1 161 ? 3.108 -11.255 -29.922 1.00 71.19 161 SER A N 1
ATOM 1256 C CA . SER A 1 161 ? 3.698 -12.446 -30.513 1.00 71.19 161 SER A CA 1
ATOM 1257 C C . SER A 1 161 ? 4.705 -13.028 -29.533 1.00 71.19 161 SER A C 1
ATOM 1259 O O . SER A 1 161 ? 5.422 -12.287 -28.864 1.00 71.19 161 SER A O 1
ATOM 1261 N N . ASN A 1 162 ? 4.792 -14.356 -29.476 1.00 76.62 162 ASN A N 1
ATOM 1262 C CA . ASN A 1 162 ? 5.826 -15.063 -28.710 1.00 76.62 162 ASN A CA 1
ATOM 1263 C C . ASN A 1 162 ? 7.136 -15.210 -29.503 1.00 76.62 162 ASN A C 1
ATOM 1265 O O . ASN A 1 162 ? 8.048 -15.931 -29.104 1.00 76.62 162 ASN A O 1
ATOM 1269 N N . VAL A 1 163 ? 7.224 -14.550 -30.656 1.00 79.62 163 VAL A N 1
ATOM 1270 C CA . VAL A 1 163 ? 8.389 -14.575 -31.527 1.00 79.62 163 VAL A CA 1
ATOM 1271 C C . VAL A 1 163 ? 9.353 -13.468 -31.107 1.00 79.62 163 VAL A C 1
ATOM 1273 O O . VAL A 1 163 ? 9.084 -12.292 -31.324 1.00 79.62 163 VAL A O 1
ATOM 1276 N N . VAL A 1 164 ? 10.503 -13.844 -30.544 1.00 73.50 164 VAL A N 1
ATOM 1277 C CA . VAL A 1 164 ? 11.490 -12.907 -29.965 1.00 73.50 164 VAL A CA 1
ATOM 1278 C C . VAL A 1 164 ? 12.065 -11.897 -30.966 1.00 73.50 164 VAL A C 1
ATOM 1280 O O . VAL A 1 164 ? 12.420 -10.796 -30.574 1.00 73.50 164 VAL A O 1
ATOM 1283 N N . TYR A 1 165 ? 12.132 -12.224 -32.260 1.00 76.25 165 TYR A N 1
ATOM 1284 C CA . TYR A 1 165 ? 12.547 -11.279 -33.311 1.00 76.25 165 TYR A CA 1
ATOM 1285 C C . TYR A 1 165 ? 11.396 -10.395 -33.823 1.00 76.25 165 TYR A C 1
ATOM 1287 O O . TYR A 1 165 ? 11.617 -9.504 -34.642 1.00 76.25 165 TYR A O 1
ATOM 1295 N N . GLY A 1 166 ? 10.173 -10.629 -33.338 1.00 80.56 166 GLY A N 1
ATOM 1296 C CA . GLY A 1 166 ? 8.984 -9.845 -33.657 1.00 80.56 166 GLY A CA 1
ATOM 1297 C C . GLY A 1 166 ? 9.025 -8.429 -33.085 1.00 80.56 166 GLY A C 1
ATOM 1298 O O . GLY A 1 166 ? 8.387 -7.553 -33.652 1.00 80.56 166 GLY A O 1
ATOM 1299 N N . MET A 1 167 ? 9.809 -8.185 -32.032 1.00 86.12 167 MET A N 1
ATOM 1300 C CA . MET A 1 167 ? 10.187 -6.852 -31.563 1.00 86.12 167 MET A CA 1
ATOM 1301 C C . MET A 1 167 ? 11.631 -6.893 -31.065 1.00 86.12 167 MET A C 1
ATOM 1303 O O . MET A 1 167 ? 11.989 -7.745 -30.252 1.00 86.12 167 MET A O 1
ATOM 1307 N N . GLN A 1 168 ? 12.462 -5.984 -31.567 1.00 87.31 168 GLN A N 1
ATOM 1308 C CA . GLN A 1 168 ? 13.887 -5.929 -31.260 1.00 87.31 168 GLN A CA 1
ATOM 1309 C C . GLN A 1 168 ? 14.275 -4.516 -30.849 1.00 87.31 168 GLN A C 1
ATOM 1311 O O . GLN A 1 168 ? 13.991 -3.562 -31.573 1.00 87.31 168 GLN A O 1
ATOM 1316 N N . LEU A 1 169 ? 14.944 -4.397 -29.710 1.00 88.50 169 LEU A N 1
ATOM 1317 C CA . LEU A 1 169 ? 15.630 -3.182 -29.292 1.00 88.50 169 LEU A CA 1
ATOM 1318 C C . LEU A 1 169 ? 17.124 -3.418 -29.470 1.00 88.50 169 LEU A C 1
ATOM 1320 O O . LEU A 1 169 ? 17.629 -4.410 -28.965 1.00 88.50 169 LEU A O 1
ATOM 1324 N N . GLN A 1 170 ? 17.808 -2.562 -30.214 1.00 87.81 170 GLN A N 1
ATOM 1325 C CA . GLN A 1 170 ? 19.238 -2.664 -30.463 1.00 87.81 170 GLN A CA 1
ATOM 1326 C C . GLN A 1 170 ? 19.969 -1.630 -29.616 1.00 87.81 170 GLN A C 1
ATOM 1328 O O . GLN A 1 170 ? 19.685 -0.437 -29.736 1.00 87.81 170 GLN A O 1
ATOM 1333 N N . SER A 1 171 ? 20.890 -2.088 -28.773 1.00 86.56 171 SER A N 1
ATOM 1334 C CA . SER A 1 171 ? 21.746 -1.191 -28.002 1.00 86.56 171 SER A CA 1
ATOM 1335 C C . SER A 1 171 ? 22.738 -0.450 -28.909 1.00 86.56 171 SER A C 1
ATOM 1337 O O . SER A 1 171 ? 23.088 -0.964 -29.977 1.00 86.56 171 SER A O 1
ATOM 1339 N N . PRO A 1 172 ? 23.277 0.692 -28.454 1.00 86.88 172 PRO A N 1
ATOM 1340 C CA . PRO A 1 172 ? 24.559 1.198 -28.927 1.00 86.88 172 PRO A CA 1
ATOM 1341 C C . PRO A 1 172 ? 25.647 0.110 -28.935 1.00 86.88 172 PRO A C 1
ATOM 1343 O O . PRO A 1 172 ? 25.564 -0.878 -28.191 1.00 86.88 172 PRO A O 1
ATOM 1346 N N . SER A 1 173 ? 26.676 0.295 -29.767 1.00 83.06 173 SER A N 1
ATOM 1347 C CA . SER A 1 173 ? 27.848 -0.585 -29.783 1.00 83.06 173 SER A CA 1
ATOM 1348 C C . SER A 1 173 ? 28.572 -0.528 -28.443 1.00 83.06 173 SER A C 1
ATOM 1350 O O . SER A 1 173 ? 28.882 0.546 -27.933 1.00 83.06 173 SER A O 1
ATOM 1352 N N . ILE A 1 174 ? 28.874 -1.702 -27.898 1.00 80.50 174 ILE A N 1
ATOM 1353 C CA . ILE A 1 174 ? 29.654 -1.860 -26.672 1.00 80.50 174 ILE A CA 1
ATOM 1354 C C . ILE A 1 174 ? 31.025 -2.402 -27.092 1.00 80.50 174 ILE A C 1
ATOM 1356 O O . ILE A 1 174 ? 31.065 -3.416 -27.793 1.00 80.50 174 ILE A O 1
ATOM 1360 N N . PRO A 1 175 ? 32.150 -1.775 -26.710 1.00 78.06 175 PRO A N 1
ATOM 1361 C CA . PRO A 1 175 ? 33.470 -2.305 -27.020 1.00 78.06 175 PRO A CA 1
ATOM 1362 C C . PRO A 1 175 ? 33.709 -3.600 -26.237 1.00 78.06 175 PRO A C 1
ATOM 1364 O O . PRO A 1 175 ? 33.679 -3.621 -25.006 1.00 78.06 175 PRO A O 1
ATOM 1367 N N . LEU A 1 176 ? 33.960 -4.693 -26.956 1.00 78.06 176 LEU A N 1
ATOM 1368 C CA . LEU A 1 176 ? 34.181 -6.007 -26.359 1.00 78.06 176 LEU A CA 1
ATOM 1369 C C . LEU A 1 176 ? 35.640 -6.407 -26.461 1.00 78.06 176 LEU A C 1
ATOM 1371 O O . LEU A 1 176 ? 36.282 -6.241 -27.499 1.00 78.06 176 LEU A O 1
ATOM 1375 N N . ILE A 1 177 ? 36.147 -6.972 -25.373 1.00 81.12 177 ILE A N 1
ATOM 1376 C CA . ILE A 1 177 ? 37.508 -7.472 -25.274 1.00 81.12 177 ILE A CA 1
ATOM 1377 C C . ILE A 1 177 ? 37.441 -8.997 -25.273 1.00 81.12 177 ILE A C 1
ATOM 1379 O O . ILE A 1 177 ? 36.710 -9.600 -24.486 1.00 81.12 177 ILE A O 1
ATOM 1383 N N . THR A 1 178 ? 38.215 -9.629 -26.156 1.00 78.81 178 THR A N 1
ATOM 1384 C CA . THR A 1 178 ? 38.337 -11.091 -26.210 1.00 78.81 178 THR A CA 1
ATOM 1385 C C . THR A 1 178 ? 38.721 -11.652 -24.834 1.00 78.81 178 THR A C 1
ATOM 1387 O O . THR A 1 178 ? 39.431 -11.002 -24.063 1.00 78.81 178 THR A O 1
ATOM 1390 N N . GLU A 1 179 ? 38.238 -12.855 -24.517 1.00 79.62 179 GLU A N 1
ATOM 1391 C CA . GLU A 1 179 ? 38.433 -13.550 -23.231 1.00 79.62 179 GLU A CA 1
ATOM 1392 C C . GLU A 1 179 ? 37.787 -12.886 -21.994 1.00 79.62 179 GLU A C 1
ATOM 1394 O O . GLU A 1 179 ? 37.945 -13.394 -20.884 1.00 79.62 179 GLU A O 1
ATOM 1399 N N . HIS A 1 180 ? 37.030 -11.790 -22.142 1.00 75.81 180 HIS A N 1
ATOM 1400 C CA . HIS A 1 180 ? 36.235 -11.230 -21.041 1.00 75.81 180 HIS A CA 1
ATOM 1401 C C . HIS A 1 180 ? 34.837 -11.855 -20.973 1.00 75.81 180 HIS A C 1
ATOM 1403 O O . HIS A 1 180 ? 34.215 -12.170 -21.989 1.00 75.81 180 HIS A O 1
ATOM 1409 N N . HIS A 1 181 ? 34.317 -11.990 -19.751 1.00 75.69 181 HIS A N 1
ATOM 1410 C CA . HIS A 1 181 ? 32.937 -12.392 -19.497 1.00 75.69 181 HIS A CA 1
ATOM 1411 C C . HIS A 1 181 ? 32.078 -11.162 -19.209 1.00 75.69 181 HIS A C 1
ATOM 1413 O O . HIS A 1 181 ? 32.408 -10.361 -18.336 1.00 75.69 181 HIS A O 1
ATOM 1419 N N . TYR A 1 182 ? 30.953 -11.049 -19.911 1.00 75.94 182 TYR A N 1
ATOM 1420 C CA . TYR A 1 182 ? 30.004 -9.950 -19.758 1.00 75.94 182 TYR A CA 1
ATOM 1421 C C . TYR A 1 182 ? 28.668 -10.470 -19.237 1.00 75.94 182 TYR A C 1
ATOM 1423 O O . TYR A 1 182 ? 28.221 -11.557 -19.607 1.00 75.94 182 TYR A O 1
ATOM 1431 N N . GLN A 1 183 ? 28.014 -9.667 -18.402 1.00 76.38 183 GLN A N 1
ATOM 1432 C CA . GLN A 1 183 ? 26.661 -9.923 -17.928 1.00 76.38 183 GLN A CA 1
ATOM 1433 C C . GLN A 1 183 ? 25.738 -8.794 -18.380 1.00 76.38 183 GLN A C 1
ATOM 1435 O O . GLN A 1 183 ? 26.077 -7.620 -18.269 1.00 76.38 183 GLN A O 1
ATOM 1440 N N . ILE A 1 184 ? 24.555 -9.169 -18.862 1.00 77.88 184 ILE A N 1
ATOM 1441 C CA . ILE A 1 184 ? 23.488 -8.244 -19.239 1.00 77.88 184 ILE A CA 1
ATOM 1442 C C . ILE A 1 184 ? 22.363 -8.380 -18.216 1.00 77.88 184 ILE A C 1
ATOM 1444 O O . ILE A 1 184 ? 21.904 -9.486 -17.927 1.00 77.88 184 ILE A O 1
ATOM 1448 N N . SER A 1 185 ? 21.892 -7.250 -17.701 1.00 78.69 185 SER A N 1
ATOM 1449 C CA . SER A 1 185 ? 20.730 -7.163 -16.819 1.00 78.69 185 SER A CA 1
ATOM 1450 C C . SER A 1 185 ? 19.893 -5.952 -17.196 1.00 78.69 185 SER A C 1
ATOM 1452 O O . SER A 1 185 ? 20.437 -4.877 -17.427 1.00 78.69 185 SER A O 1
ATOM 1454 N N . PHE A 1 186 ? 18.577 -6.119 -17.240 1.00 80.56 186 PHE A N 1
ATOM 1455 C CA . PHE A 1 186 ? 17.639 -5.024 -17.443 1.00 80.56 186 PHE A CA 1
ATOM 1456 C C . PHE A 1 186 ? 16.307 -5.357 -16.782 1.00 80.56 186 PHE A C 1
ATOM 1458 O O . PHE A 1 186 ? 15.944 -6.527 -16.628 1.00 80.56 186 PHE A O 1
ATOM 1465 N N . PHE A 1 187 ? 15.568 -4.316 -16.415 1.00 85.06 187 PHE A N 1
ATOM 1466 C CA . PHE A 1 187 ? 14.189 -4.461 -15.989 1.00 85.06 187 PHE A CA 1
ATOM 1467 C C . PHE A 1 187 ? 13.255 -4.380 -17.187 1.00 85.06 187 PHE A C 1
ATOM 1469 O O . PHE A 1 187 ? 13.464 -3.592 -18.107 1.00 85.06 187 PHE A O 1
ATOM 1476 N N 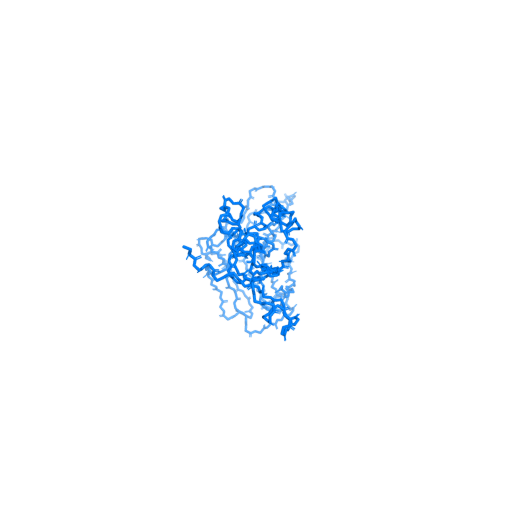. ILE A 1 188 ? 12.200 -5.185 -17.162 1.00 85.25 188 ILE A N 1
ATOM 1477 C CA . ILE A 1 188 ? 11.177 -5.158 -18.196 1.00 85.25 188 ILE A CA 1
ATOM 1478 C C . ILE A 1 188 ? 9.815 -5.507 -17.612 1.00 85.25 188 ILE A C 1
ATOM 1480 O O . ILE A 1 188 ? 9.683 -6.392 -16.763 1.00 85.25 188 ILE A O 1
ATOM 1484 N N . LYS A 1 189 ? 8.797 -4.792 -18.083 1.00 86.00 189 LYS A N 1
ATOM 1485 C CA . LYS A 1 189 ? 7.391 -4.996 -17.755 1.00 86.00 189 LYS A CA 1
ATOM 1486 C C . LYS A 1 189 ? 6.589 -5.031 -19.051 1.00 86.00 189 LYS A C 1
ATOM 1488 O O . LYS A 1 189 ? 6.922 -4.335 -20.006 1.00 86.00 189 LYS A O 1
ATOM 1493 N N . SER A 1 190 ? 5.538 -5.842 -19.074 1.00 86.12 190 SER A N 1
ATOM 1494 C CA . SER A 1 190 ? 4.558 -5.850 -20.155 1.00 86.12 190 SER A CA 1
ATOM 1495 C C . SER A 1 190 ? 3.151 -5.958 -19.576 1.00 86.12 190 SER A C 1
ATOM 1497 O O . SER A 1 190 ? 2.937 -6.634 -18.570 1.00 86.12 190 SER A O 1
ATOM 1499 N N . ASP A 1 191 ? 2.209 -5.258 -20.196 1.00 86.00 191 ASP A N 1
ATOM 1500 C CA . ASP A 1 191 ? 0.782 -5.272 -19.876 1.00 86.00 191 ASP A CA 1
ATOM 1501 C C . ASP A 1 191 ? 0.069 -6.523 -20.425 1.00 86.00 191 ASP A C 1
ATOM 1503 O O . ASP A 1 191 ? -0.951 -6.957 -19.878 1.00 86.00 191 ASP A O 1
ATOM 1507 N N . ILE A 1 192 ? 0.642 -7.143 -21.461 1.00 82.12 192 ILE A N 1
ATOM 1508 C CA . ILE A 1 192 ? 0.165 -8.371 -22.102 1.00 82.12 192 ILE A CA 1
ATOM 1509 C C . ILE A 1 192 ? 1.299 -9.403 -22.249 1.00 82.12 192 ILE A C 1
ATOM 1511 O O . ILE A 1 192 ? 2.470 -9.041 -22.275 1.00 82.12 192 ILE A O 1
ATOM 1515 N N . PRO A 1 193 ? 1.003 -10.709 -22.374 1.00 82.31 193 PRO A N 1
ATOM 1516 C CA . PRO A 1 193 ? 2.024 -11.690 -22.736 1.00 82.31 193 PRO A CA 1
ATOM 1517 C C . PRO A 1 193 ? 2.653 -11.381 -24.104 1.00 82.31 193 PRO A C 1
ATOM 1519 O O . PRO A 1 193 ? 1.942 -11.046 -25.056 1.00 82.31 193 PRO A O 1
ATOM 1522 N N . GLY A 1 194 ? 3.969 -11.552 -24.224 1.00 80.62 194 GLY A N 1
ATOM 1523 C CA . GLY A 1 194 ? 4.688 -11.323 -25.476 1.00 80.62 194 GLY A CA 1
ATOM 1524 C C . GLY A 1 194 ? 6.172 -11.661 -25.384 1.00 80.62 194 GLY A C 1
ATOM 1525 O O . GLY A 1 194 ? 6.661 -12.127 -24.359 1.00 80.62 194 GLY A O 1
ATOM 1526 N N . ALA A 1 195 ? 6.906 -11.432 -26.466 1.00 80.50 195 ALA A N 1
ATOM 1527 C CA . ALA A 1 195 ? 8.346 -11.636 -26.513 1.00 80.50 195 ALA A CA 1
ATOM 1528 C C . ALA A 1 195 ? 9.048 -10.427 -27.132 1.00 80.50 195 ALA A C 1
ATOM 1530 O O . ALA A 1 195 ? 8.580 -9.853 -28.116 1.00 80.50 195 ALA A O 1
ATOM 1531 N N . VAL A 1 196 ? 10.200 -10.078 -26.568 1.00 81.12 196 VAL A N 1
ATOM 1532 C CA . VAL A 1 196 ? 11.097 -9.055 -27.106 1.00 81.12 196 VAL A CA 1
ATOM 1533 C C . VAL A 1 196 ? 12.525 -9.573 -27.063 1.00 81.12 196 VAL A C 1
ATOM 1535 O O . VAL A 1 196 ? 12.901 -10.379 -26.205 1.00 81.12 196 VAL A O 1
ATOM 1538 N N . ARG A 1 197 ? 13.340 -9.100 -27.996 1.00 83.25 197 ARG A N 1
ATOM 1539 C CA . ARG A 1 197 ? 14.777 -9.337 -27.999 1.00 83.25 197 ARG A CA 1
ATOM 1540 C C . ARG A 1 197 ? 15.521 -8.032 -27.753 1.00 83.25 197 ARG A C 1
ATOM 1542 O O . ARG A 1 197 ? 15.300 -7.045 -28.453 1.00 83.25 197 ARG A O 1
ATOM 1549 N N . MET A 1 198 ? 16.475 -8.083 -26.829 1.00 82.75 198 MET A N 1
ATOM 1550 C CA . MET A 1 198 ? 17.584 -7.136 -26.818 1.00 82.75 198 MET A CA 1
ATOM 1551 C C . MET A 1 198 ? 18.617 -7.614 -27.834 1.00 82.75 198 MET A C 1
ATOM 1553 O O . MET A 1 198 ? 19.090 -8.744 -27.745 1.00 82.75 198 MET A O 1
ATOM 1557 N N . SER A 1 199 ? 18.902 -6.786 -28.828 1.00 79.25 199 SER A N 1
ATOM 1558 C CA . SER A 1 199 ? 19.891 -7.013 -29.874 1.00 79.25 199 SER A CA 1
ATOM 1559 C C . SER A 1 199 ? 21.136 -6.201 -29.560 1.00 79.25 199 SER A C 1
ATOM 1561 O O . SER A 1 199 ? 21.039 -5.067 -29.097 1.00 79.25 199 SER A O 1
ATOM 1563 N N . PHE A 1 200 ? 22.295 -6.775 -29.834 1.00 74.94 200 PHE A N 1
ATOM 1564 C CA . PHE A 1 200 ? 23.571 -6.085 -29.723 1.00 74.94 200 PHE A CA 1
ATOM 1565 C C . PHE A 1 200 ? 24.215 -6.040 -31.106 1.00 74.94 200 PHE A C 1
ATOM 1567 O O . PHE A 1 200 ? 23.757 -6.721 -32.026 1.00 74.94 200 PHE A O 1
ATOM 1574 N N . ASP A 1 201 ? 25.248 -5.218 -31.234 1.00 67.62 201 ASP A N 1
ATOM 1575 C CA . ASP A 1 201 ? 26.180 -5.201 -32.361 1.00 67.62 201 AS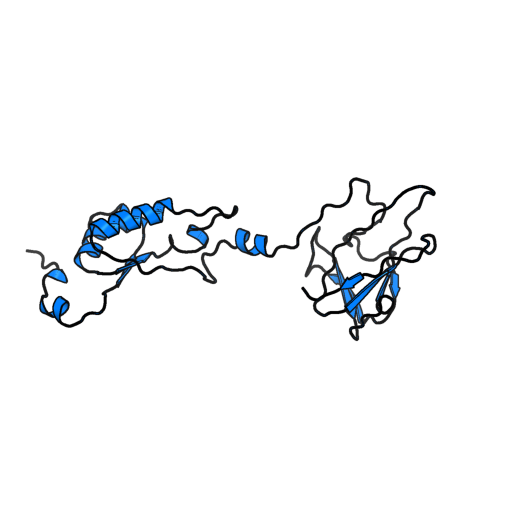P A CA 1
ATOM 1576 C C . ASP A 1 201 ? 26.587 -6.630 -32.799 1.00 67.62 201 ASP A C 1
ATOM 1578 O O . ASP A 1 201 ? 26.738 -7.536 -31.970 1.00 67.62 201 ASP A O 1
ATOM 1582 N N . ASP A 1 202 ? 26.766 -6.815 -34.110 1.00 58.72 202 ASP A N 1
ATOM 1583 C CA . ASP A 1 202 ? 27.167 -8.058 -34.782 1.00 58.72 202 ASP A CA 1
ATOM 1584 C C . ASP A 1 202 ? 28.483 -8.671 -34.248 1.00 58.72 202 ASP A C 1
ATOM 1586 O O . ASP A 1 202 ? 28.786 -9.831 -34.537 1.00 58.72 202 ASP A O 1
ATOM 1590 N N . GLY A 1 203 ? 29.252 -7.938 -33.434 1.00 58.06 203 GLY A N 1
ATOM 1591 C CA . GLY A 1 203 ? 30.411 -8.442 -32.691 1.00 58.06 203 GLY A CA 1
ATOM 1592 C C . GLY A 1 203 ? 30.112 -9.487 -31.598 1.00 58.06 203 GLY A C 1
ATOM 1593 O O . GLY A 1 203 ? 31.045 -10.143 -31.133 1.00 58.06 203 GLY A O 1
ATOM 1594 N N . LEU A 1 204 ? 28.849 -9.688 -31.189 1.00 60.53 204 LEU A N 1
ATOM 1595 C CA . LEU A 1 204 ? 28.444 -10.702 -30.194 1.00 60.53 204 LEU A CA 1
ATOM 1596 C C . LEU A 1 204 ? 27.871 -11.966 -30.850 1.00 60.53 204 LEU A C 1
ATOM 1598 O O . LEU A 1 204 ? 26.740 -11.977 -31.338 1.00 60.53 204 LEU A O 1
ATOM 1602 N N . ASN A 1 205 ? 28.632 -13.065 -30.796 1.00 51.28 205 ASN A N 1
ATOM 1603 C CA . ASN A 1 205 ? 28.226 -14.387 -31.285 1.00 51.28 205 ASN A CA 1
ATOM 1604 C C . ASN A 1 205 ? 28.244 -15.424 -30.137 1.00 51.28 205 ASN A C 1
ATOM 1606 O O . ASN A 1 205 ? 29.281 -15.563 -29.485 1.00 51.28 205 ASN A O 1
ATOM 1610 N N . PRO A 1 206 ? 27.155 -16.185 -29.896 1.00 52.38 206 PRO A N 1
ATOM 1611 C CA . PRO A 1 206 ? 25.887 -16.192 -30.632 1.00 52.38 206 PRO A CA 1
ATOM 1612 C C . PRO A 1 206 ? 24.971 -15.003 -30.345 1.00 52.38 206 PRO A C 1
ATOM 1614 O O . PRO A 1 206 ? 24.914 -14.482 -29.234 1.00 52.38 206 PRO A O 1
ATOM 1617 N N . HIS A 1 207 ? 24.226 -14.618 -31.389 1.00 52.62 207 HIS A N 1
ATOM 1618 C CA . HIS A 1 207 ? 23.214 -13.565 -31.361 1.00 52.62 207 HIS A CA 1
ATOM 1619 C C . HIS A 1 207 ? 22.195 -13.763 -30.212 1.00 52.62 207 HIS A C 1
ATOM 1621 O O . HIS A 1 207 ? 21.855 -14.895 -29.859 1.00 52.62 207 HIS A O 1
ATOM 1627 N N . PRO A 1 208 ? 21.640 -12.677 -29.653 1.00 57.22 208 PRO A N 1
ATOM 1628 C CA . PRO A 1 208 ? 21.434 -12.556 -28.208 1.00 57.22 208 PRO A CA 1
ATOM 1629 C C . PRO A 1 208 ? 20.139 -13.134 -27.621 1.00 57.22 208 PRO A C 1
ATOM 1631 O O . PRO A 1 208 ? 19.164 -13.436 -28.323 1.00 57.22 208 PRO A O 1
ATOM 1634 N N . LEU A 1 209 ? 20.187 -13.236 -26.284 1.00 55.78 209 LEU A N 1
ATOM 1635 C CA . LEU A 1 209 ? 19.164 -13.642 -25.314 1.00 55.78 209 LEU A CA 1
ATOM 1636 C C . LEU A 1 209 ? 17.783 -13.047 -25.648 1.00 55.78 209 LEU A C 1
ATOM 1638 O O . LEU A 1 209 ? 17.525 -11.862 -25.443 1.00 55.78 209 LEU A O 1
ATOM 1642 N N . GLY A 1 210 ? 16.878 -13.877 -26.167 1.00 52.25 210 GLY A N 1
ATOM 1643 C CA . GLY A 1 210 ? 15.460 -13.531 -26.258 1.00 52.25 210 GLY A CA 1
ATOM 1644 C C . GLY A 1 210 ? 14.795 -13.709 -24.896 1.00 52.25 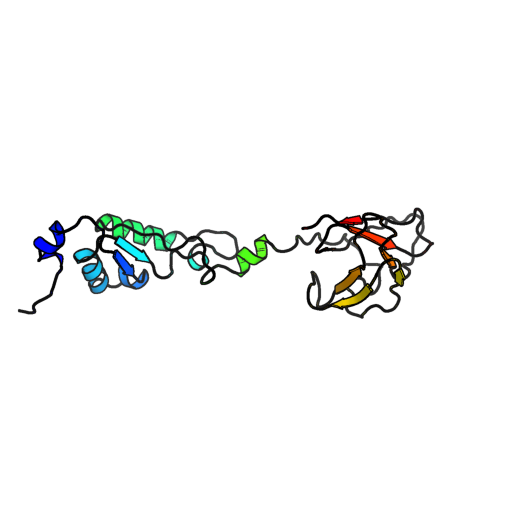210 GLY A C 1
ATOM 1645 O O . GLY A 1 210 ? 15.002 -14.735 -24.250 1.00 52.25 210 GLY A O 1
ATOM 1646 N N . VAL A 1 211 ? 13.990 -12.737 -24.467 1.00 56.59 211 VAL A N 1
ATOM 1647 C CA . VAL A 1 211 ? 13.222 -12.837 -23.221 1.00 56.59 211 VAL A CA 1
ATOM 1648 C C . VAL A 1 211 ? 11.746 -12.983 -23.576 1.00 56.59 211 VAL A C 1
ATOM 1650 O O . VAL A 1 211 ? 11.163 -12.140 -24.260 1.00 56.59 211 VAL A O 1
ATOM 1653 N N . VAL A 1 212 ? 11.141 -14.083 -23.125 1.00 57.66 212 VAL A N 1
ATOM 1654 C CA . VAL A 1 212 ? 9.688 -14.274 -23.181 1.00 57.66 212 VAL A CA 1
ATOM 1655 C C . VAL A 1 212 ? 9.099 -13.655 -21.921 1.00 57.66 212 VAL A C 1
ATOM 1657 O O . VAL A 1 212 ? 9.469 -14.026 -20.808 1.00 57.66 212 VAL A O 1
ATOM 1660 N N . LEU A 1 213 ? 8.204 -12.692 -22.102 1.00 57.44 213 LEU A N 1
ATOM 1661 C CA . LEU A 1 213 ? 7.562 -11.953 -21.028 1.00 57.44 213 LEU A CA 1
ATOM 1662 C C . LEU A 1 213 ? 6.217 -12.600 -20.715 1.00 57.44 213 LEU A C 1
ATOM 1664 O O . LEU A 1 213 ? 5.316 -12.662 -21.555 1.00 57.44 213 LEU A O 1
ATOM 1668 N N . ALA A 1 214 ? 6.076 -13.069 -19.481 1.00 46.44 214 ALA A N 1
ATOM 1669 C CA . ALA A 1 214 ? 4.774 -13.372 -18.918 1.00 46.44 214 ALA A CA 1
ATOM 1670 C C . ALA A 1 214 ? 4.169 -12.089 -18.332 1.00 46.44 214 ALA A C 1
ATOM 1672 O O . ALA A 1 214 ? 4.889 -11.229 -17.822 1.00 46.44 214 ALA A O 1
ATOM 1673 N N . ARG A 1 215 ? 2.840 -11.980 -18.388 1.00 43.44 215 ARG A N 1
ATOM 1674 C CA . ARG A 1 215 ? 2.096 -10.927 -17.691 1.00 43.44 215 ARG A CA 1
ATOM 1675 C C . ARG A 1 215 ? 2.431 -10.993 -16.194 1.00 43.44 215 ARG A C 1
ATOM 1677 O O . ARG A 1 215 ? 2.333 -12.076 -15.615 1.00 43.44 215 ARG A O 1
ATOM 1684 N N . LYS A 1 216 ? 2.817 -9.865 -15.597 1.00 49.03 216 LYS A N 1
ATOM 1685 C CA . LYS A 1 216 ? 2.720 -9.680 -14.143 1.00 49.03 216 LYS A CA 1
ATOM 1686 C C . LYS A 1 216 ? 1.351 -9.102 -13.818 1.00 49.03 216 LYS A C 1
ATOM 1688 O O . LYS A 1 216 ? 0.933 -8.172 -14.543 1.00 49.03 216 LYS A O 1
#

pLDDT: mean 84.34, std 13.49, range [43.44, 98.31]

Foldseek 3Di:
DDPDPQPLVPVCSVPVDDDWFEEEDALCCCVPPPVSVVSPLRHGQEYEYPACLEQLNQQDLVRHGDCVSVVVSVVVCVVSNHYYDGDDDDDPPSHPCNNVCVVVQDDDDDDPPDDDQFPCPQCPVHQPQKDKDAQWPDWGWDQPDHNDDRIDIDTHGPDADQDARNIEIETHAGDDDPPDDDDDDDDDADQAWHKYDYFYPPVDPPTDDIDGDDHD

Sequence (216 aa):
MQLAEKISRYEVLNTYTNFKLGIGIDLTLYMENEDYRNIVNENFDEITVGYHMKHGAMVNSKEELNFGSVDALLDRLGEAGLTVYGHTLAWHQNQNASYLNGLIAPQVIPAPTGENQLENGSFEEGMDNWGSWGNKTTVEISTDEQIEGSKSLKVVINASSNVVYGMQLQSPSIPLITEHHYQISFFIKSDIPGAVRMSFDDGLNPHPLGVVLARK

Secondary structure (DSSP, 8-state):
------GGG-HHHHHS--S--EEEE-HHHHHH-HHHHHHHHHH-SEEEESSTTSHHHHB-TTS-B--HHHHHHHHHHHHH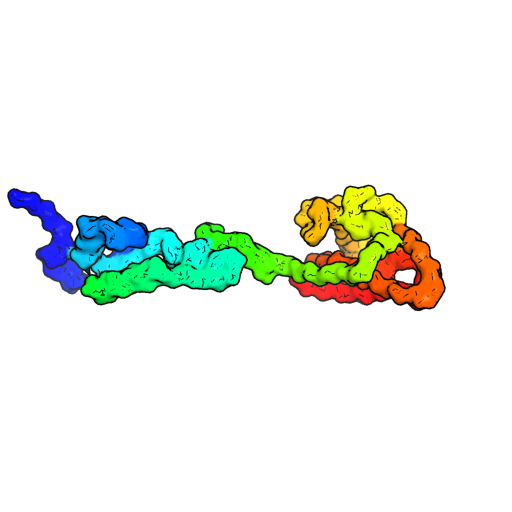T-EE----S--SSSS-HHHHHHHTS----PPPSS---STTTT-TT-STT-EEEESEEEEEEESSS-SSSS-EEEEEESS--S-GGGEEEEPPP----TT-----------SS-EEEEEE--TTSSSPP-EEEEPP-

Radius of gyration: 30.94 Å; chains: 1; bounding box: 76×34×78 Å

InterPro domains:
  IPR001000 Glycoside hydrolase family 10 domain [PF00331] (19-102)
  IPR003305 Carbohydrate-binding, CenC-like [PF02018] (116-193)
  IPR008979 Galactose-binding-like domain superfamily [SSF49785] (112-201)
  IPR017853 Glycoside hydrolase superfamily [SSF51445] (18-107)
  IPR044846 Glycoside hydrolase family 10 [PTHR31490] (13-96)

Organism: NCBI:txid433724